Protein AF-A0A2H3BAN4-F1 (afdb_monomer)

Sequence (177 aa):
MLPLLLVWMLVVHFITLSSAQNLMPSSSWKDPNITSSKDERISIASAALEKAVSMLQSNGQFNDSTYETPGRLYAQMAEFDRLTNQTKYKDILKRYFAEAESFHPGHDVSASYGYAAARAYAVYQDPDFLDLAVTSWTSARQYTISKEQTASGTTGVKQFSLSSSCPSQGPGGKNLQ

Radius of gyration: 24.85 Å; Cα contacts (8 Å, |Δi|>4): 142; chains: 1; bounding box: 79×42×51 Å

Foldseek 3Di:
DPPPVVVVVVVVVPPPPPPPPPPPPDPCVVDPPDPDDPVRVLVVLVVVLVVVQVQADQLQHHPPDDLLPSLQSLLSLLVSCVVVVHCVCLVVSVSNVVSSCVVPPPDQLAPSNLNSLVSNCVRPVDVVSVVSNVSNCVVVVLVDQDPVCLVVQHHPPDPDGRDVDDPPPDPPPDDDD

Solvent-accessible surface area (backbone atoms only — not comparable to full-atom values): 10651 Å² total; per-residue (Å²): 136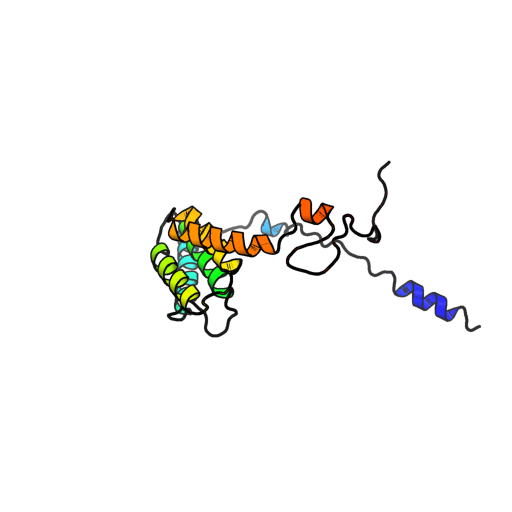,73,73,69,65,61,61,58,64,59,61,68,72,72,70,73,76,80,71,78,76,77,81,69,74,59,77,74,68,77,72,65,87,75,87,70,54,71,67,56,53,50,49,54,52,50,53,52,49,52,53,55,55,72,57,38,45,93,48,40,39,50,91,91,57,63,88,56,54,42,22,53,54,49,26,50,46,29,47,49,22,53,78,68,73,52,68,86,48,52,68,61,48,58,52,31,54,56,29,41,46,69,76,48,71,89,57,71,50,45,71,38,40,14,49,15,20,44,42,34,21,76,60,66,73,4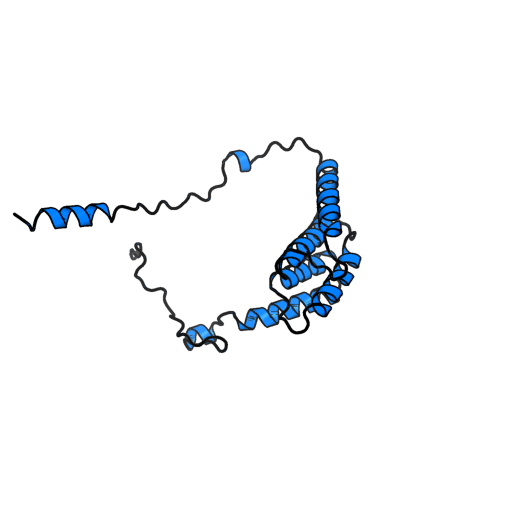2,64,72,29,44,54,46,18,52,50,13,50,57,54,54,50,64,77,52,85,49,74,66,30,50,73,70,23,42,54,96,78,48,99,55,78,48,69,89,57,78,73,80,87,51,100,74,78,72,82,86,125

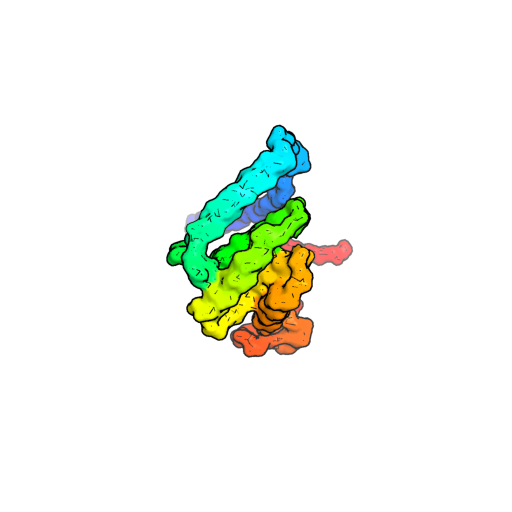Mean predicted aligned error: 12.69 Å

pLDDT: mean 81.18, std 19.06, range [33.59, 98.56]

Organism: NCBI:txid1076256

Nearest PDB structures (foldseek):
  1ks8-assembly1_A  TM=4.685E-01  e=7.008E-01  Nasutitermes takasagoensis
  1wn0-assembly1_A  TM=4.647E-01  e=4.849E+00  Zea mays
  1wn0-assembly4_D  TM=4.506E-01  e=5.383E+00  Zea mays

Secondary structure (DSSP, 8-state):
--SHHHHHHHHHTT---------PPPGGGTS----S-HHHHHHHHHHHHHHHHTTS-TTS--TTS-TTHHHHHHHHHHHHHHHHT--TTHHHHHHHHHHHHHHSTTS---HHHHHHHHHHHHHH--HHHHHHHHHHHHHHHTTSPPHHHHHHT--SS--SPPPSS--S-STT-----

InterPro domains:
  IPR008928 Six-hairpin glycosidase superfamily [SSF48208] (69-138)

Structure (mmCIF, N/CA/C/O backbone):
data_AF-A0A2H3BAN4-F1
#
_entry.id   AF-A0A2H3BAN4-F1
#
loop_
_atom_site.group_PDB
_atom_site.id
_atom_site.type_symbol
_atom_site.label_atom_id
_atom_site.label_alt_id
_atom_site.label_comp_id
_atom_site.label_asym_id
_atom_site.label_entity_id
_atom_site.label_seq_id
_atom_site.pdbx_PDB_ins_code
_atom_site.Cartn_x
_atom_site.Cartn_y
_atom_site.Cartn_z
_atom_site.occupancy
_atom_site.B_iso_or_equiv
_atom_site.auth_seq_id
_atom_site.auth_comp_id
_atom_site.auth_asym_id
_atom_site.auth_atom_id
_atom_site.pdbx_PDB_model_num
ATOM 1 N N . MET A 1 1 ? 67.486 16.994 4.971 1.00 52.41 1 MET A N 1
ATOM 2 C CA . MET A 1 1 ? 66.513 16.950 6.090 1.00 52.41 1 MET A CA 1
ATOM 3 C C . MET A 1 1 ? 65.054 17.172 5.660 1.00 52.41 1 MET A C 1
ATOM 5 O O . MET A 1 1 ? 64.199 17.290 6.521 1.00 52.41 1 MET A O 1
ATOM 9 N N . LEU A 1 2 ? 64.735 17.150 4.357 1.00 45.56 2 LEU A N 1
ATOM 10 C CA . LEU A 1 2 ? 63.362 17.269 3.849 1.00 45.56 2 LEU A CA 1
ATOM 11 C C . LEU A 1 2 ? 62.613 15.940 3.544 1.00 45.56 2 LEU A C 1
ATOM 13 O O . LEU A 1 2 ? 61.406 16.017 3.343 1.00 45.56 2 LEU A O 1
ATOM 17 N N . PRO A 1 3 ? 63.216 14.722 3.534 1.00 46.88 3 PRO A N 1
ATOM 18 C CA . PRO A 1 3 ? 62.451 13.522 3.184 1.00 46.88 3 PRO A CA 1
ATOM 19 C C . PRO A 1 3 ? 61.750 12.866 4.387 1.00 46.88 3 PRO A C 1
ATOM 21 O O . PRO A 1 3 ? 60.835 12.078 4.188 1.00 46.88 3 PRO A O 1
ATOM 24 N N . LEU A 1 4 ? 62.134 13.188 5.633 1.00 45.62 4 LEU A N 1
ATOM 25 C CA . LEU A 1 4 ? 61.561 12.541 6.826 1.00 45.62 4 LEU A CA 1
ATOM 26 C C . LEU A 1 4 ? 60.201 13.114 7.265 1.00 45.62 4 LEU A C 1
ATOM 28 O O . LEU A 1 4 ? 59.429 12.399 7.895 1.00 45.62 4 LEU A O 1
ATOM 32 N N . LEU A 1 5 ? 59.880 14.368 6.920 1.00 49.03 5 LEU A N 1
ATOM 33 C CA . LEU A 1 5 ? 58.613 15.008 7.316 1.00 49.03 5 LEU A CA 1
ATOM 34 C C . LEU A 1 5 ? 57.416 14.556 6.458 1.00 49.03 5 LEU A C 1
ATOM 36 O O . LEU A 1 5 ? 56.293 14.508 6.953 1.00 49.03 5 LEU A O 1
ATOM 40 N N . LEU A 1 6 ? 57.643 14.160 5.200 1.00 44.84 6 LEU A N 1
ATOM 41 C CA . LEU A 1 6 ? 56.575 13.703 4.296 1.00 44.84 6 LEU A CA 1
ATOM 42 C C . LEU A 1 6 ? 56.102 12.272 4.594 1.00 44.84 6 LEU A C 1
ATOM 44 O O . LEU A 1 6 ? 54.936 11.952 4.370 1.00 44.84 6 LEU A O 1
ATOM 48 N N . VAL A 1 7 ? 56.970 11.429 5.161 1.00 46.81 7 VAL A N 1
ATOM 49 C CA . VAL A 1 7 ? 56.627 10.044 5.531 1.00 46.81 7 VAL A CA 1
ATOM 50 C C . VAL A 1 7 ? 55.659 10.005 6.721 1.00 46.81 7 VAL A C 1
ATOM 52 O O . VAL A 1 7 ? 54.801 9.131 6.785 1.00 46.81 7 VAL A O 1
ATOM 55 N N . TRP A 1 8 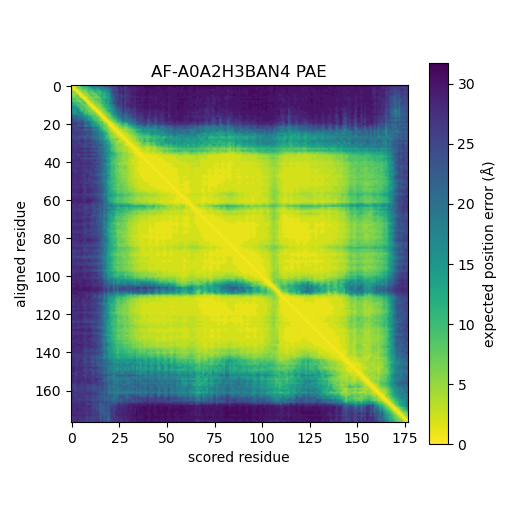? 55.717 10.992 7.620 1.00 40.59 8 TRP A N 1
ATOM 56 C CA . TRP A 1 8 ? 54.840 11.046 8.796 1.00 40.59 8 TRP A CA 1
ATOM 57 C C . TRP A 1 8 ? 53.420 11.559 8.502 1.00 40.59 8 TRP A C 1
ATOM 59 O O . TRP A 1 8 ? 52.483 11.145 9.178 1.00 40.59 8 TRP A O 1
ATOM 69 N N . MET A 1 9 ? 53.217 12.379 7.465 1.00 41.91 9 MET A N 1
ATOM 70 C CA . MET A 1 9 ? 51.876 12.880 7.102 1.00 41.91 9 MET A CA 1
ATOM 71 C C . MET A 1 9 ? 51.023 11.841 6.354 1.00 41.91 9 MET A C 1
ATOM 73 O O . MET A 1 9 ? 49.794 11.909 6.396 1.00 41.91 9 MET A O 1
ATOM 77 N N . LEU A 1 10 ? 51.655 10.849 5.716 1.00 42.03 10 LEU A N 1
ATOM 78 C CA . LEU A 1 10 ? 50.959 9.753 5.035 1.00 42.03 10 LEU A CA 1
ATOM 79 C C . LEU A 1 10 ? 50.466 8.669 6.000 1.00 42.03 10 LEU A C 1
ATOM 81 O O . LEU A 1 10 ? 49.435 8.065 5.736 1.00 42.03 10 LEU A O 1
ATOM 85 N N . VAL A 1 11 ? 51.126 8.454 7.141 1.00 45.38 11 VAL A N 1
ATOM 86 C CA . VAL A 1 11 ? 50.718 7.409 8.101 1.00 45.38 11 VAL A CA 1
ATOM 87 C C . VAL A 1 11 ? 49.451 7.798 8.878 1.00 45.38 11 VAL A C 1
ATOM 89 O O . VAL A 1 11 ? 48.657 6.931 9.234 1.00 45.38 11 VAL A O 1
ATOM 92 N N . VAL A 1 12 ? 49.192 9.094 9.080 1.00 43.75 12 VAL A N 1
ATOM 93 C CA . VAL A 1 12 ? 48.035 9.559 9.870 1.00 43.75 12 VAL A CA 1
ATOM 94 C C . VAL A 1 12 ? 46.713 9.515 9.081 1.00 43.75 12 VAL A C 1
ATOM 96 O O . VAL A 1 12 ? 45.650 9.411 9.685 1.00 43.75 12 VAL A O 1
ATOM 99 N N . HIS A 1 13 ? 46.741 9.498 7.742 1.00 41.16 13 HIS A N 1
ATOM 100 C CA . HIS A 1 13 ? 45.518 9.414 6.923 1.00 41.16 13 HIS A CA 1
ATOM 101 C C . HIS A 1 13 ? 44.956 7.990 6.751 1.00 41.16 13 HIS A C 1
ATOM 103 O O . HIS A 1 13 ? 43.833 7.839 6.273 1.00 41.16 13 HIS A O 1
ATOM 109 N N . PHE A 1 14 ? 45.687 6.945 7.158 1.00 45.44 14 PHE A N 1
ATOM 110 C CA . PHE A 1 14 ? 45.273 5.547 6.949 1.00 45.44 14 PHE A CA 1
ATOM 111 C C . PHE A 1 14 ? 44.626 4.868 8.160 1.00 45.44 14 PHE A C 1
ATOM 113 O O . PHE A 1 14 ? 44.351 3.672 8.110 1.00 45.44 14 PHE A O 1
ATOM 120 N N . ILE A 1 15 ? 44.317 5.606 9.229 1.00 48.91 15 ILE A N 1
ATOM 121 C CA . ILE A 1 15 ? 43.621 5.045 10.395 1.00 48.91 15 ILE A CA 1
ATOM 122 C C . ILE A 1 15 ? 42.240 5.688 10.546 1.00 48.91 15 ILE A C 1
ATOM 124 O O . ILE A 1 15 ? 41.876 6.207 11.596 1.00 48.91 15 ILE A O 1
ATOM 128 N N . THR A 1 16 ? 41.430 5.641 9.489 1.00 51.50 16 THR A N 1
ATOM 129 C CA . THR A 1 16 ? 39.979 5.623 9.691 1.00 51.50 16 THR A CA 1
ATOM 130 C C . THR A 1 16 ? 39.590 4.165 9.897 1.00 51.50 16 THR A C 1
ATOM 132 O O . THR A 1 16 ? 39.413 3.394 8.955 1.00 51.50 16 THR A O 1
ATOM 135 N N . LEU A 1 17 ? 39.537 3.746 11.165 1.00 49.66 17 LEU A N 1
ATOM 136 C CA . LEU A 1 17 ? 38.930 2.472 11.525 1.00 49.66 17 LEU A CA 1
ATOM 137 C C . LEU A 1 17 ? 37.497 2.484 10.990 1.00 49.66 17 LEU A C 1
ATOM 139 O O . LEU A 1 17 ? 36.651 3.247 11.455 1.00 49.66 17 LEU A O 1
ATOM 143 N N . SER A 1 18 ? 37.237 1.646 9.992 1.00 52.66 18 SER A N 1
ATOM 144 C CA . SER A 1 18 ? 35.880 1.314 9.584 1.00 52.66 18 SER A CA 1
ATOM 145 C C . SER A 1 18 ? 35.259 0.510 10.719 1.00 52.66 18 SER A C 1
ATOM 147 O O . SER A 1 18 ? 35.377 -0.712 10.773 1.00 52.66 18 SER A O 1
ATOM 149 N N . SER A 1 19 ? 34.650 1.200 11.678 1.00 53.84 19 SER A N 1
ATOM 150 C CA . SER A 1 19 ? 33.789 0.560 12.660 1.00 53.84 19 SER A CA 1
ATOM 151 C C . SER A 1 19 ? 32.623 -0.054 11.896 1.00 53.84 19 SER A C 1
ATOM 153 O O . SER A 1 19 ? 31.786 0.670 11.354 1.00 53.84 19 SER A O 1
ATOM 155 N N . ALA A 1 20 ? 32.554 -1.383 11.836 1.00 55.72 20 ALA A N 1
ATOM 156 C CA . ALA A 1 20 ? 31.301 -2.046 11.518 1.00 55.72 20 ALA A CA 1
ATOM 157 C C . ALA A 1 20 ? 30.280 -1.554 12.552 1.00 55.72 20 ALA A C 1
ATOM 159 O O . ALA A 1 20 ? 30.439 -1.806 13.748 1.00 55.72 20 ALA A O 1
ATOM 160 N N . GLN A 1 21 ? 29.287 -0.773 12.119 1.00 58.00 21 GLN A N 1
ATOM 161 C CA . GLN A 1 21 ? 28.221 -0.364 13.021 1.00 58.00 21 GLN A CA 1
ATOM 162 C C . GLN A 1 21 ? 27.520 -1.635 13.474 1.00 58.00 21 GLN A C 1
ATOM 164 O O . GLN A 1 21 ? 27.035 -2.421 12.659 1.00 58.00 21 GLN A O 1
ATOM 169 N N . ASN A 1 22 ? 27.519 -1.861 14.782 1.00 65.69 22 ASN A N 1
ATOM 170 C CA . ASN A 1 22 ? 26.744 -2.933 15.356 1.00 65.69 22 ASN A CA 1
ATOM 171 C C . ASN A 1 22 ? 25.262 -2.604 15.125 1.00 65.69 22 ASN A C 1
ATOM 173 O O . ASN A 1 22 ? 24.707 -1.746 15.804 1.00 65.69 22 ASN A O 1
ATOM 177 N N . LEU A 1 23 ? 24.640 -3.265 14.146 1.00 70.62 23 LEU A N 1
ATOM 178 C CA . LEU A 1 23 ? 23.208 -3.143 13.856 1.00 70.62 23 LEU A CA 1
ATOM 179 C C . LEU A 1 23 ? 22.346 -3.931 14.851 1.00 70.62 23 LEU A C 1
ATOM 181 O O . LEU A 1 23 ? 21.146 -4.088 14.626 1.00 70.62 23 LEU A O 1
ATOM 185 N N . MET A 1 24 ? 22.926 -4.460 15.935 1.00 75.00 24 MET A N 1
ATOM 186 C CA . MET A 1 24 ? 22.120 -5.047 16.993 1.00 75.00 24 MET A CA 1
ATOM 187 C C . MET A 1 24 ? 21.198 -3.970 17.567 1.00 75.00 24 MET A C 1
ATOM 189 O O . MET A 1 24 ? 21.684 -2.939 18.042 1.00 75.00 24 MET A O 1
ATOM 193 N N . PRO A 1 25 ? 19.874 -4.202 17.550 1.00 72.69 25 PRO A N 1
ATOM 194 C CA . PRO A 1 25 ? 18.939 -3.312 18.209 1.00 72.69 25 PRO A CA 1
ATOM 195 C C . PRO A 1 25 ? 19.367 -3.124 19.662 1.00 72.69 25 PRO A C 1
ATOM 197 O O . PRO A 1 25 ? 19.805 -4.083 20.311 1.00 72.69 25 PRO A O 1
ATOM 200 N N . SER A 1 26 ? 19.223 -1.899 20.173 1.00 79.38 26 SER A N 1
ATOM 201 C CA . SER A 1 26 ? 19.409 -1.630 21.600 1.00 79.38 26 SER A CA 1
ATOM 202 C C . SER A 1 26 ? 18.625 -2.656 22.422 1.00 79.38 26 SER A C 1
ATOM 204 O O . SER A 1 26 ? 17.512 -3.036 22.053 1.00 79.38 26 SER A O 1
ATOM 206 N N . SER A 1 27 ? 19.180 -3.102 23.550 1.00 80.19 27 SER A N 1
ATOM 207 C CA . SER A 1 27 ? 18.498 -4.049 24.442 1.00 80.19 27 SER A CA 1
ATOM 208 C C . SER A 1 27 ? 17.119 -3.544 24.877 1.00 80.19 27 SER A C 1
ATOM 210 O O . SER A 1 27 ? 16.206 -4.348 25.031 1.00 80.19 27 SER A O 1
ATOM 212 N N . SER A 1 28 ? 16.933 -2.222 24.962 1.00 79.69 28 SER A N 1
ATOM 213 C CA . SER A 1 28 ? 15.641 -1.585 25.246 1.00 79.69 28 SER A CA 1
ATOM 214 C C . SER A 1 28 ? 14.554 -1.816 24.186 1.00 79.69 28 SER A C 1
ATOM 216 O O . SER A 1 28 ? 13.384 -1.587 24.471 1.00 79.69 28 SER A O 1
ATOM 218 N N . TRP A 1 29 ? 14.909 -2.267 22.979 1.00 78.31 29 TRP A N 1
ATOM 219 C CA . TRP A 1 29 ? 13.962 -2.578 21.900 1.00 78.31 29 TRP A CA 1
ATOM 220 C C . TRP A 1 29 ? 13.540 -4.047 21.869 1.00 78.31 29 TRP A C 1
ATOM 222 O O . TRP A 1 29 ? 12.577 -4.372 21.180 1.00 78.31 29 TRP A O 1
ATOM 232 N N . LYS A 1 30 ? 14.257 -4.941 22.564 1.00 80.50 30 LYS A N 1
ATOM 233 C CA . LYS A 1 30 ? 13.953 -6.379 22.531 1.00 80.50 30 LYS A CA 1
ATOM 234 C C . LYS A 1 30 ? 12.650 -6.701 23.259 1.00 80.50 30 LYS A C 1
ATOM 236 O O . LYS A 1 30 ? 11.858 -7.464 22.724 1.00 80.50 30 LYS A O 1
ATOM 241 N N . ASP A 1 31 ? 12.420 -6.048 24.400 1.00 79.19 31 ASP A N 1
ATOM 242 C CA . ASP A 1 31 ? 11.247 -6.254 25.255 1.00 79.19 31 ASP A CA 1
ATOM 243 C C . ASP A 1 31 ? 10.655 -4.904 25.705 1.00 79.19 31 ASP A C 1
ATOM 245 O O . ASP A 1 31 ? 10.844 -4.477 26.849 1.00 79.19 31 ASP A O 1
ATOM 249 N N . PRO A 1 32 ? 9.978 -4.165 24.808 1.00 82.31 32 PRO A N 1
ATOM 250 C CA . PRO A 1 32 ? 9.382 -2.888 25.170 1.00 82.31 32 PRO A CA 1
ATOM 251 C C . PRO A 1 32 ? 8.219 -3.095 26.149 1.00 82.31 32 PRO A C 1
ATOM 253 O O . PRO A 1 32 ? 7.321 -3.904 25.912 1.00 82.31 32 PRO A O 1
ATOM 256 N N . ASN A 1 33 ? 8.187 -2.309 27.228 1.00 87.75 33 ASN A N 1
ATOM 257 C CA . ASN A 1 33 ? 7.024 -2.249 28.111 1.00 87.75 33 ASN A CA 1
ATOM 258 C C . ASN A 1 33 ? 5.913 -1.422 27.445 1.00 87.75 33 ASN A C 1
ATOM 260 O O . ASN A 1 33 ? 5.931 -0.191 27.500 1.00 87.75 33 ASN A O 1
ATOM 264 N N . ILE A 1 34 ? 4.967 -2.089 26.780 1.00 87.19 34 ILE A N 1
ATOM 265 C CA . ILE A 1 34 ? 3.835 -1.426 26.126 1.00 87.19 34 ILE A CA 1
ATOM 266 C C . ILE A 1 34 ? 2.671 -1.330 27.110 1.00 87.19 34 ILE A C 1
ATOM 268 O O . ILE A 1 34 ? 1.991 -2.316 27.379 1.00 87.19 34 ILE A O 1
ATOM 272 N N . THR A 1 35 ? 2.437 -0.127 27.626 1.00 93.56 35 THR A N 1
ATOM 273 C CA . THR A 1 35 ? 1.371 0.151 28.600 1.00 93.56 35 THR A CA 1
ATOM 274 C C . THR A 1 35 ? 0.012 0.428 27.958 1.00 93.56 35 THR A C 1
ATOM 276 O O . THR A 1 35 ? -1.007 0.326 28.637 1.00 93.56 35 THR A O 1
ATOM 279 N N . SER A 1 36 ? -0.023 0.766 26.665 1.00 93.75 36 SER A N 1
ATOM 280 C CA . SER A 1 36 ? -1.260 1.041 25.932 1.00 93.75 36 SER A CA 1
ATOM 281 C C . SER A 1 36 ? -1.976 -0.235 25.501 1.00 93.75 36 SER A C 1
ATOM 283 O O . SER A 1 36 ? -1.365 -1.244 25.127 1.00 93.75 36 SER A O 1
ATOM 285 N N . SER A 1 37 ? -3.307 -0.185 25.517 1.00 96.38 37 SER A N 1
ATOM 286 C CA . SER A 1 37 ? -4.123 -1.323 25.090 1.00 96.38 37 SER A CA 1
ATOM 287 C C . SER A 1 37 ? -4.023 -1.555 23.573 1.00 96.38 37 SER A C 1
ATOM 289 O O . SER A 1 37 ? -3.548 -0.716 22.802 1.00 96.38 37 SER A O 1
ATOM 291 N N . LYS A 1 38 ? -4.457 -2.730 23.098 1.00 94.81 38 LYS A N 1
ATOM 292 C CA . LYS A 1 38 ? -4.548 -2.992 21.651 1.00 94.81 38 LYS A CA 1
ATOM 293 C C . LYS A 1 38 ? -5.513 -2.013 20.973 1.00 94.81 38 LYS A C 1
ATOM 295 O O . LYS A 1 38 ? -5.146 -1.438 19.953 1.00 94.81 38 LYS A O 1
ATOM 300 N N . ASP A 1 39 ? -6.682 -1.793 21.562 1.00 97.00 39 ASP A N 1
ATOM 301 C CA . ASP A 1 39 ? -7.727 -0.944 20.982 1.00 97.00 39 ASP A CA 1
ATOM 302 C C . ASP A 1 39 ? -7.308 0.526 20.942 1.00 97.00 39 ASP A C 1
ATOM 304 O O . ASP A 1 39 ? -7.520 1.207 19.941 1.00 97.00 39 ASP A O 1
ATOM 308 N N . GLU A 1 40 ? -6.614 0.997 21.978 1.00 97.75 40 GLU A N 1
ATOM 309 C CA . GLU A 1 40 ? -6.029 2.338 22.000 1.00 97.75 40 GLU A CA 1
ATOM 310 C C . GLU A 1 40 ? -5.009 2.525 20.868 1.00 97.75 40 GLU A C 1
ATOM 312 O O . GLU A 1 40 ? -5.068 3.509 20.133 1.00 97.75 40 GLU A O 1
ATOM 317 N N . ARG A 1 41 ? -4.114 1.551 20.655 1.00 96.62 41 ARG A N 1
ATOM 318 C CA . ARG A 1 41 ? -3.136 1.603 19.554 1.00 96.62 41 ARG A CA 1
ATOM 319 C C . ARG A 1 41 ? -3.802 1.572 18.179 1.00 96.62 41 ARG A C 1
ATOM 321 O O . ARG A 1 41 ? -3.366 2.296 17.287 1.00 96.62 41 ARG A O 1
ATOM 328 N N . ILE A 1 42 ? -4.850 0.765 18.009 1.00 97.81 42 ILE A N 1
ATOM 329 C CA . ILE A 1 42 ? -5.646 0.722 16.773 1.00 97.81 42 ILE A CA 1
ATOM 330 C C . ILE A 1 42 ? -6.318 2.075 16.529 1.00 97.81 42 ILE A C 1
ATOM 332 O O . ILE A 1 42 ? -6.257 2.585 15.412 1.00 97.81 42 ILE A O 1
ATOM 336 N N . SER A 1 43 ? -6.900 2.678 17.566 1.00 97.94 43 SER A N 1
ATOM 337 C CA . SER A 1 43 ? -7.543 3.992 17.492 1.00 97.94 43 SER A CA 1
ATOM 338 C C . SER A 1 43 ? -6.556 5.086 17.072 1.00 97.94 43 SER A C 1
ATOM 340 O O . SER A 1 43 ? -6.805 5.806 16.104 1.00 97.94 43 SER A O 1
ATOM 342 N N . ILE A 1 44 ? -5.383 5.147 17.714 1.00 98.00 44 ILE A N 1
ATOM 343 C CA . ILE A 1 44 ? -4.320 6.107 17.374 1.00 98.00 44 ILE A CA 1
ATOM 344 C C . ILE A 1 44 ? -3.856 5.919 15.923 1.00 98.00 44 ILE A C 1
ATOM 346 O O . ILE A 1 44 ? -3.745 6.894 15.177 1.00 98.00 44 ILE A O 1
ATOM 350 N N . ALA A 1 45 ? -3.607 4.676 15.501 1.00 97.94 45 ALA A N 1
ATOM 351 C CA . ALA A 1 45 ? -3.166 4.382 14.141 1.00 97.94 45 ALA A CA 1
ATOM 352 C C . ALA A 1 45 ? -4.241 4.720 13.092 1.00 97.94 45 ALA A C 1
ATOM 354 O O . ALA A 1 45 ? -3.917 5.332 12.075 1.00 97.94 45 ALA A O 1
ATOM 355 N N . SER A 1 46 ? -5.514 4.404 13.357 1.00 98.00 46 SER A N 1
ATOM 356 C CA . SER A 1 46 ? -6.634 4.786 12.487 1.00 98.00 46 SER A CA 1
ATOM 357 C C . SER A 1 46 ? -6.723 6.302 12.334 1.00 98.00 46 SER A C 1
ATOM 359 O O . SER A 1 46 ? -6.818 6.797 11.215 1.00 98.00 46 SER A O 1
ATOM 361 N N . ALA A 1 47 ? -6.649 7.046 13.442 1.00 98.50 47 ALA A N 1
ATOM 362 C CA . ALA A 1 47 ? -6.726 8.504 13.427 1.00 98.50 47 ALA A CA 1
ATOM 363 C 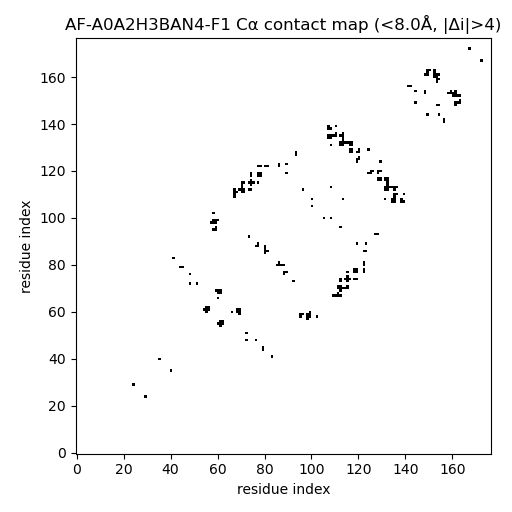C . ALA A 1 47 ? -5.552 9.136 12.658 1.00 98.50 47 ALA A C 1
ATOM 365 O O . ALA A 1 47 ? -5.741 10.086 11.897 1.00 98.50 47 ALA A O 1
ATOM 366 N N . ALA A 1 48 ? -4.341 8.591 12.806 1.00 98.50 48 ALA A N 1
ATOM 367 C CA . ALA A 1 48 ? -3.173 9.046 12.055 1.00 98.50 48 ALA A CA 1
ATOM 368 C C . ALA A 1 48 ? -3.320 8.792 10.544 1.00 98.50 48 ALA A C 1
ATOM 370 O O . ALA A 1 48 ? -3.014 9.675 9.741 1.00 98.50 48 ALA A O 1
ATOM 371 N N . LEU A 1 49 ? -3.827 7.617 10.153 1.00 98.31 49 LEU A N 1
ATOM 372 C CA . LEU A 1 49 ? -4.088 7.290 8.749 1.00 98.31 49 LEU A CA 1
ATOM 373 C C . LEU A 1 49 ? -5.182 8.174 8.157 1.00 98.31 49 LEU A C 1
ATOM 375 O O . LEU A 1 49 ? -5.005 8.705 7.067 1.00 98.31 49 LEU A O 1
ATOM 379 N N . GLU A 1 50 ? -6.282 8.392 8.874 1.00 98.00 50 GLU A N 1
ATOM 380 C CA . GLU A 1 50 ? -7.340 9.315 8.451 1.00 98.00 50 GLU A CA 1
ATOM 381 C C . GLU A 1 50 ? -6.810 10.737 8.269 1.00 98.00 50 GLU A C 1
ATOM 383 O O . GLU A 1 50 ? -7.115 11.391 7.267 1.00 98.00 50 GLU A O 1
ATOM 388 N N . LYS A 1 51 ? -5.955 11.202 9.189 1.00 98.31 51 LYS A N 1
ATOM 389 C CA . LYS A 1 51 ? -5.299 12.502 9.053 1.00 98.31 51 LYS A CA 1
ATOM 390 C C . LYS A 1 51 ? -4.428 12.559 7.799 1.00 98.31 51 LYS A C 1
ATOM 392 O O . LYS A 1 51 ? -4.552 13.520 7.043 1.00 98.31 51 LYS A O 1
ATOM 397 N N . ALA A 1 52 ? -3.599 11.548 7.550 1.00 96.81 52 ALA A N 1
ATOM 398 C CA . ALA A 1 52 ? -2.771 11.486 6.348 1.00 96.81 52 ALA A CA 1
ATOM 399 C C . ALA A 1 52 ? -3.618 11.441 5.062 1.00 96.81 52 ALA A C 1
ATOM 401 O O . ALA A 1 52 ? -3.339 12.175 4.119 1.00 96.81 52 ALA A O 1
ATOM 402 N N . VAL A 1 53 ? -4.701 10.659 5.045 1.00 96.62 53 VAL A N 1
ATOM 403 C CA . VAL A 1 53 ? -5.648 10.585 3.921 1.00 96.62 53 VAL A CA 1
ATOM 404 C C . VAL A 1 53 ? -6.298 11.942 3.651 1.00 96.62 53 VAL A C 1
ATOM 406 O O . VAL A 1 53 ? -6.390 12.345 2.498 1.00 96.62 53 VAL A O 1
ATOM 409 N N . SER A 1 54 ? -6.685 12.692 4.689 1.00 96.62 54 SER A N 1
ATOM 410 C CA . SER A 1 54 ? -7.253 14.041 4.520 1.00 96.62 54 SER A CA 1
ATOM 411 C C . SER A 1 54 ? -6.290 15.070 3.916 1.00 96.62 54 SER A C 1
ATOM 413 O O . SER A 1 54 ? -6.723 16.148 3.520 1.00 96.62 54 SER A O 1
ATOM 415 N N . MET A 1 55 ? -4.992 14.761 3.864 1.00 96.25 55 MET A N 1
ATOM 416 C CA . MET A 1 55 ? -3.980 15.608 3.230 1.00 96.25 55 MET A CA 1
ATOM 417 C C . MET A 1 55 ? -3.770 15.261 1.750 1.00 96.25 55 MET A C 1
ATOM 419 O O . MET A 1 55 ? -3.048 15.982 1.060 1.00 96.25 55 MET A O 1
ATOM 423 N N . LEU A 1 56 ? -4.377 14.174 1.262 1.00 95.19 56 LEU A N 1
ATOM 424 C CA . LEU A 1 56 ? -4.379 13.839 -0.155 1.00 95.19 56 LEU A CA 1
ATOM 425 C C . LEU A 1 56 ? -5.344 14.753 -0.911 1.00 95.19 56 LEU A C 1
ATOM 427 O O . LEU A 1 56 ? -6.461 15.033 -0.474 1.00 95.19 56 LEU A O 1
ATOM 431 N N . GLN A 1 57 ? -4.915 15.171 -2.089 1.00 93.56 57 GLN A N 1
ATOM 432 C CA . GLN A 1 57 ? -5.743 15.830 -3.082 1.00 93.56 57 GLN A CA 1
ATOM 433 C C . GLN A 1 57 ? -6.736 14.837 -3.708 1.00 93.56 57 GLN A C 1
ATOM 435 O O . GLN A 1 57 ? -6.680 13.622 -3.492 1.00 93.56 57 GLN A O 1
ATOM 440 N N . SER A 1 58 ? -7.663 15.353 -4.519 1.00 91.62 58 SER A N 1
ATOM 441 C CA . SER A 1 58 ? -8.653 14.525 -5.218 1.00 91.62 58 SER A CA 1
ATOM 442 C C . SER A 1 58 ? -8.012 13.484 -6.139 1.00 91.62 58 SER A C 1
ATOM 444 O O . SER A 1 58 ? -8.531 12.377 -6.225 1.00 91.62 58 SER A O 1
ATOM 446 N N . ASN A 1 59 ? -6.858 13.810 -6.731 1.00 90.38 59 ASN A N 1
ATOM 447 C CA . ASN A 1 59 ? -6.054 12.925 -7.581 1.00 90.38 59 ASN A CA 1
ATOM 448 C C . ASN A 1 59 ? -5.256 11.851 -6.794 1.00 90.38 59 ASN A C 1
ATOM 450 O O . ASN A 1 59 ? -4.405 11.165 -7.355 1.00 90.38 59 ASN A O 1
ATOM 454 N N . GLY A 1 60 ? -5.451 11.751 -5.473 1.00 92.25 60 GLY A N 1
ATOM 455 C CA . GLY A 1 60 ? -4.738 10.800 -4.620 1.00 92.25 60 GLY A CA 1
ATOM 456 C C . GLY A 1 60 ? -3.282 11.165 -4.313 1.00 92.25 60 GLY A C 1
ATOM 457 O O . GLY A 1 60 ? -2.585 10.351 -3.710 1.00 92.25 60 GLY A O 1
ATOM 458 N N . GLN A 1 61 ? -2.810 12.361 -4.677 1.00 92.75 61 GLN A N 1
ATOM 459 C CA . GLN A 1 61 ? -1.441 12.823 -4.418 1.00 92.75 61 GLN A CA 1
ATOM 460 C C . GLN A 1 61 ? -1.362 13.796 -3.237 1.00 92.75 61 GLN A C 1
ATOM 462 O O . GLN A 1 61 ? -2.346 14.442 -2.885 1.00 92.75 61 GLN A O 1
ATOM 467 N N . PHE A 1 62 ? -0.182 13.949 -2.629 1.00 93.56 62 PHE A N 1
ATOM 468 C CA . PHE A 1 62 ? 0.076 15.106 -1.761 1.00 93.56 62 PHE A CA 1
ATOM 469 C C . PHE A 1 62 ? 0.568 16.289 -2.599 1.00 93.56 62 PHE A C 1
ATOM 471 O O . PHE A 1 62 ? 1.303 16.091 -3.564 1.00 93.56 62 PHE A O 1
ATOM 478 N N . ASN A 1 63 ? 0.232 17.513 -2.182 1.00 91.19 63 ASN A N 1
ATOM 479 C CA . ASN A 1 63 ? 0.608 18.739 -2.897 1.00 91.19 63 ASN A CA 1
ATOM 480 C C . ASN A 1 63 ? 2.131 18.952 -2.995 1.00 91.19 63 ASN A C 1
ATOM 482 O O . ASN A 1 63 ? 2.625 19.397 -4.025 1.00 91.19 63 ASN A O 1
ATOM 486 N N . ASP A 1 64 ? 2.867 18.598 -1.936 1.00 87.62 64 ASP A N 1
ATOM 487 C CA . ASP A 1 64 ? 4.279 18.969 -1.766 1.00 87.62 64 ASP A CA 1
ATOM 488 C C . ASP A 1 64 ? 5.194 17.733 -1.669 1.00 87.62 64 ASP A C 1
ATOM 490 O O . ASP A 1 64 ? 6.136 17.691 -0.875 1.00 87.62 64 ASP A O 1
ATOM 494 N N . SER A 1 65 ? 4.897 16.675 -2.430 1.00 88.31 65 SER A N 1
ATOM 495 C CA . SER A 1 65 ? 5.649 15.414 -2.364 1.00 88.31 65 SER A CA 1
ATOM 496 C C . SER A 1 65 ? 6.007 14.857 -3.735 1.00 88.31 65 SER A C 1
ATOM 498 O O . SER A 1 65 ? 5.424 15.231 -4.750 1.00 88.31 65 SER A O 1
ATOM 500 N N . THR A 1 66 ? 6.950 13.915 -3.766 1.00 89.31 66 THR A N 1
ATOM 501 C CA . THR A 1 66 ? 7.201 13.132 -4.978 1.00 89.31 66 THR A CA 1
ATOM 502 C C . THR A 1 66 ? 6.018 12.211 -5.268 1.00 89.31 66 THR A C 1
ATOM 504 O O . THR A 1 66 ? 5.393 11.695 -4.340 1.00 89.31 66 THR A O 1
ATOM 507 N N . TYR A 1 67 ? 5.776 11.929 -6.550 1.00 87.88 67 TYR A N 1
ATOM 508 C CA . TYR A 1 67 ? 4.700 11.046 -7.017 1.00 87.88 67 TYR A CA 1
ATOM 509 C C . TYR A 1 67 ? 4.659 9.679 -6.308 1.00 87.88 67 TYR A C 1
ATOM 511 O O . TYR A 1 67 ? 3.597 9.102 -6.125 1.00 87.88 67 TYR A O 1
ATOM 519 N N . GLU A 1 68 ? 5.801 9.155 -5.858 1.00 88.25 68 GLU A N 1
ATOM 520 C CA . GLU A 1 68 ? 5.888 7.864 -5.157 1.00 88.25 68 GLU A CA 1
ATOM 521 C C . GLU A 1 68 ? 5.458 7.907 -3.680 1.00 88.25 68 GLU A C 1
ATOM 523 O O . GLU A 1 68 ? 5.274 6.874 -3.034 1.00 88.25 68 GLU A O 1
ATOM 528 N N . THR A 1 69 ? 5.343 9.097 -3.094 1.00 92.56 69 THR A N 1
ATOM 529 C CA . THR A 1 69 ? 5.090 9.242 -1.656 1.00 92.56 69 THR A CA 1
ATOM 530 C C . THR A 1 69 ? 3.726 8.672 -1.237 1.00 92.56 69 THR A C 1
ATOM 532 O O . THR A 1 69 ? 3.696 7.907 -0.266 1.00 92.56 69 THR A O 1
ATOM 535 N N . PRO A 1 70 ? 2.611 8.938 -1.949 1.00 94.50 70 PRO A N 1
ATOM 536 C CA . PRO A 1 70 ? 1.304 8.371 -1.608 1.00 94.50 70 PRO A CA 1
ATOM 537 C C . PRO A 1 70 ? 1.265 6.843 -1.654 1.00 94.50 70 PRO A C 1
ATOM 539 O O . PRO A 1 70 ? 0.613 6.243 -0.804 1.00 94.50 70 PRO A O 1
ATOM 542 N N . GLY A 1 71 ? 2.033 6.196 -2.540 1.00 94.81 71 GLY A N 1
ATOM 543 C CA . GLY A 1 71 ? 2.136 4.734 -2.576 1.00 94.81 71 GLY A CA 1
ATOM 544 C C . GLY A 1 71 ? 2.533 4.136 -1.218 1.00 94.81 71 GLY A C 1
ATOM 545 O O . GLY A 1 71 ? 2.004 3.111 -0.795 1.00 94.81 71 GLY A O 1
ATOM 546 N N . ARG A 1 72 ? 3.383 4.822 -0.443 1.00 95.56 72 ARG A N 1
ATOM 547 C CA . ARG A 1 72 ? 3.750 4.378 0.916 1.00 95.56 72 ARG A CA 1
ATOM 548 C C . ARG A 1 72 ? 2.570 4.443 1.883 1.00 95.56 72 ARG A C 1
ATOM 550 O O . ARG A 1 72 ? 2.366 3.498 2.643 1.00 95.56 72 ARG A O 1
ATOM 557 N N . LEU A 1 73 ? 1.785 5.521 1.831 1.00 97.44 73 LEU A N 1
ATOM 558 C CA . LEU A 1 73 ? 0.560 5.649 2.623 1.00 97.44 73 LEU A CA 1
ATOM 559 C C . LEU A 1 73 ? -0.447 4.557 2.233 1.00 97.44 73 LEU A C 1
ATOM 561 O O . LEU A 1 73 ? -1.028 3.922 3.109 1.00 97.44 73 LEU A O 1
ATOM 565 N N . TYR A 1 74 ? -0.601 4.277 0.938 1.00 97.81 74 TYR A N 1
ATOM 566 C CA . TYR A 1 74 ? -1.546 3.270 0.452 1.00 97.81 74 TYR A CA 1
ATOM 567 C C . TYR A 1 74 ? -1.199 1.876 0.986 1.00 97.81 74 TYR A C 1
ATOM 569 O O . TYR A 1 74 ? -2.074 1.145 1.452 1.00 97.81 74 TYR A O 1
ATOM 577 N N . ALA A 1 75 ? 0.093 1.531 1.006 1.00 98.06 75 ALA A N 1
ATOM 578 C CA . ALA A 1 75 ? 0.563 0.288 1.609 1.00 98.06 75 ALA A CA 1
ATOM 579 C C . ALA A 1 75 ? 0.251 0.220 3.114 1.00 98.06 75 ALA A C 1
ATOM 581 O O . ALA A 1 75 ? -0.142 -0.834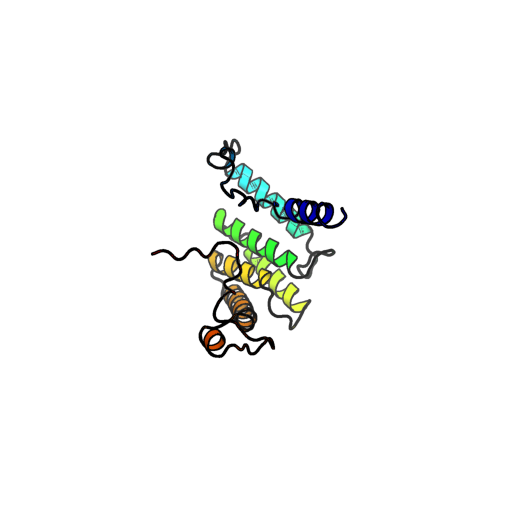 3.612 1.00 98.06 75 ALA A O 1
ATOM 582 N N . GLN A 1 76 ? 0.399 1.332 3.843 1.00 98.25 76 GLN A N 1
ATOM 583 C CA . GLN A 1 76 ? 0.067 1.395 5.270 1.00 98.25 76 GLN A CA 1
ATOM 584 C C . GLN A 1 76 ? -1.434 1.238 5.530 1.00 98.25 76 GLN A C 1
ATOM 586 O O . GLN A 1 76 ? -1.806 0.570 6.490 1.00 98.25 76 GLN A O 1
ATOM 591 N N . MET A 1 77 ? -2.290 1.798 4.672 1.00 98.56 77 MET A N 1
ATOM 592 C CA . MET A 1 77 ? -3.745 1.632 4.752 1.00 98.56 77 MET A CA 1
ATOM 593 C C . MET A 1 77 ? -4.147 0.160 4.586 1.00 98.56 77 MET A C 1
ATOM 595 O O . MET A 1 77 ? -4.880 -0.372 5.418 1.00 98.56 77 MET A O 1
ATOM 599 N N . ALA A 1 78 ? -3.600 -0.524 3.575 1.00 98.56 78 ALA A N 1
ATOM 600 C CA . ALA A 1 78 ? -3.823 -1.957 3.386 1.00 98.56 78 ALA A CA 1
ATOM 601 C C . ALA A 1 78 ? -3.293 -2.782 4.573 1.00 98.56 78 ALA A C 1
ATOM 603 O O . ALA A 1 78 ? -3.975 -3.670 5.079 1.00 98.56 78 ALA A O 1
ATOM 604 N N . GLU A 1 79 ? -2.094 -2.476 5.074 1.00 98.38 79 GLU A N 1
ATOM 605 C CA . GLU A 1 79 ? -1.529 -3.182 6.228 1.00 98.38 79 GLU A CA 1
ATOM 606 C C . GLU A 1 79 ? -2.319 -2.980 7.514 1.00 98.38 79 GLU A C 1
ATOM 608 O O . GLU A 1 79 ? -2.443 -3.915 8.305 1.00 98.38 79 GLU A O 1
ATOM 613 N N . PHE A 1 80 ? -2.858 -1.783 7.731 1.00 98.56 80 PHE A N 1
ATOM 614 C CA . PHE A 1 80 ? -3.729 -1.524 8.865 1.00 98.56 80 PHE A CA 1
ATOM 615 C C . PHE A 1 80 ? -4.961 -2.420 8.808 1.00 98.56 80 PHE A C 1
ATOM 617 O O . PHE A 1 80 ? -5.258 -3.115 9.780 1.00 98.56 80 PHE A O 1
ATOM 624 N N . ASP A 1 81 ? -5.612 -2.478 7.649 1.00 98.56 81 ASP A N 1
ATOM 625 C CA . ASP A 1 81 ? -6.752 -3.354 7.399 1.00 98.56 81 ASP A CA 1
ATOM 626 C C . ASP A 1 81 ? -6.404 -4.833 7.614 1.00 98.56 81 ASP A C 1
ATOM 628 O O . ASP A 1 81 ? -7.140 -5.549 8.294 1.00 98.56 81 ASP A O 1
ATOM 632 N N . ARG A 1 82 ? -5.221 -5.272 7.166 1.00 98.19 82 ARG A N 1
ATOM 633 C CA . ARG A 1 82 ? -4.703 -6.624 7.429 1.00 98.19 82 ARG A CA 1
ATOM 634 C C . ARG A 1 82 ? -4.556 -6.922 8.918 1.00 98.19 82 ARG A C 1
ATOM 636 O O . ARG A 1 82 ? -4.957 -7.981 9.389 1.00 98.19 82 ARG A O 1
ATOM 643 N N . LEU A 1 83 ? -3.914 -6.014 9.654 1.00 97.81 83 LEU A N 1
ATOM 644 C CA . LEU A 1 83 ? -3.564 -6.197 11.066 1.00 97.81 83 LEU A CA 1
ATOM 645 C C . LEU A 1 83 ? -4.778 -6.084 11.992 1.00 97.81 83 LEU A C 1
ATOM 647 O O . LEU A 1 83 ? -4.760 -6.616 13.104 1.00 97.81 83 LEU A O 1
ATOM 651 N N . THR A 1 84 ? -5.820 -5.395 11.536 1.00 97.75 84 THR A N 1
ATOM 652 C CA . THR A 1 84 ? -7.074 -5.187 12.270 1.00 97.75 84 THR A CA 1
ATOM 653 C C . THR A 1 84 ? -8.227 -6.043 11.744 1.00 97.75 84 THR A C 1
ATOM 655 O O . THR A 1 84 ? -9.299 -6.034 12.339 1.00 97.75 84 THR A O 1
ATOM 658 N N . ASN A 1 85 ? -7.980 -6.855 10.709 1.00 97.00 85 ASN A N 1
ATOM 659 C CA . ASN A 1 85 ? -8.941 -7.761 10.081 1.00 97.00 85 ASN A CA 1
ATOM 660 C C . ASN A 1 85 ? -10.223 -7.052 9.611 1.00 97.00 85 ASN A C 1
ATOM 662 O O . ASN A 1 85 ? -11.339 -7.447 9.947 1.00 97.00 85 ASN A O 1
ATOM 666 N N . GLN A 1 86 ? -10.048 -5.984 8.843 1.00 96.25 86 GLN A N 1
ATOM 667 C CA . GLN A 1 86 ? -11.133 -5.172 8.295 1.00 96.25 86 GLN A CA 1
ATOM 668 C C . GLN A 1 86 ? -10.824 -4.784 6.842 1.00 96.25 86 GLN A C 1
ATOM 670 O O . GLN A 1 86 ? -9.741 -5.055 6.333 1.00 96.25 86 GLN A O 1
ATOM 675 N N . THR A 1 87 ? -11.765 -4.111 6.180 1.00 98.00 87 THR A N 1
ATOM 676 C CA . THR A 1 87 ? -11.603 -3.630 4.796 1.00 98.00 87 THR A CA 1
ATOM 677 C C . THR A 1 87 ? -11.924 -2.147 4.642 1.00 98.00 87 THR A C 1
ATOM 679 O O . THR A 1 87 ? -12.427 -1.714 3.605 1.00 98.00 87 THR A O 1
ATOM 682 N N . LYS A 1 88 ? -11.673 -1.367 5.698 1.00 97.88 88 LYS A N 1
ATOM 683 C CA . LYS A 1 88 ? -12.037 0.048 5.810 1.00 97.88 88 LYS A CA 1
ATOM 684 C C . LYS A 1 88 ? -11.512 0.893 4.651 1.00 97.88 88 LYS A C 1
ATOM 686 O O . LYS A 1 88 ? -12.190 1.818 4.215 1.00 97.88 88 LYS A O 1
ATOM 691 N N . TYR A 1 89 ? -10.313 0.592 4.166 1.00 98.38 8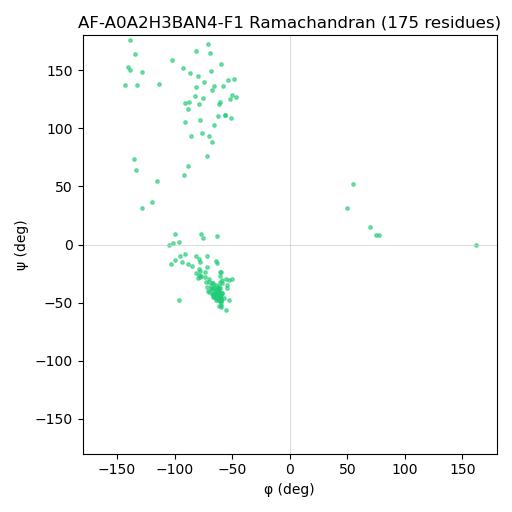9 TYR A N 1
ATOM 692 C CA . TYR A 1 89 ? -9.631 1.396 3.160 1.00 98.38 89 TYR A CA 1
ATOM 693 C C . TYR A 1 89 ? -9.720 0.826 1.742 1.00 98.38 89 TYR A C 1
ATOM 695 O O . TYR A 1 89 ? -9.193 1.440 0.816 1.00 98.38 89 TYR A O 1
ATOM 703 N N . LYS A 1 90 ? -10.405 -0.304 1.530 1.00 98.31 90 LYS A N 1
ATOM 704 C CA . LYS A 1 90 ? -10.458 -0.963 0.217 1.00 98.31 90 LYS A CA 1
ATOM 705 C C . LYS A 1 90 ? -10.952 -0.024 -0.889 1.00 98.31 90 LYS A C 1
ATOM 707 O O . LYS A 1 90 ? -10.240 0.202 -1.866 1.00 98.31 90 LYS A O 1
ATOM 712 N N . ASP A 1 91 ? -12.138 0.557 -0.723 1.00 97.81 91 ASP A N 1
ATOM 713 C CA . ASP A 1 91 ? -12.777 1.352 -1.781 1.00 97.81 91 ASP A CA 1
ATOM 714 C C . ASP A 1 91 ? -12.030 2.657 -2.060 1.00 97.81 91 ASP A C 1
ATOM 716 O O . ASP A 1 91 ? -11.875 3.068 -3.212 1.00 97.81 91 ASP A O 1
ATOM 720 N N . ILE A 1 92 ? -11.513 3.301 -1.008 1.00 96.56 92 ILE A N 1
ATOM 721 C CA . ILE A 1 92 ? -10.745 4.533 -1.177 1.00 96.56 92 ILE A CA 1
ATOM 722 C C . ILE A 1 92 ? -9.409 4.263 -1.877 1.00 96.56 92 ILE A C 1
ATOM 724 O O . ILE A 1 92 ? -8.995 5.071 -2.704 1.00 96.56 92 ILE A O 1
ATOM 728 N N . LEU A 1 93 ? -8.775 3.114 -1.610 1.00 97.44 93 LEU A N 1
ATOM 729 C CA . LEU A 1 93 ? -7.578 2.688 -2.326 1.00 97.44 93 LEU A CA 1
ATOM 730 C C . LEU A 1 93 ? -7.884 2.450 -3.802 1.00 97.44 93 LEU A C 1
ATOM 732 O O . LEU A 1 93 ? -7.175 3.003 -4.636 1.00 97.44 93 LEU A O 1
ATOM 736 N N . LYS A 1 94 ? -8.958 1.720 -4.142 1.00 96.56 94 LYS A N 1
ATOM 737 C CA . LYS A 1 94 ? -9.350 1.509 -5.551 1.00 96.56 94 LYS A CA 1
ATOM 738 C C . LYS A 1 94 ? -9.480 2.833 -6.301 1.00 96.56 94 LYS A C 1
ATOM 740 O O . LYS A 1 94 ? -8.902 2.994 -7.372 1.00 96.56 94 LYS A O 1
ATOM 745 N N . ARG A 1 95 ? -10.184 3.798 -5.702 1.00 95.81 95 ARG A N 1
ATOM 746 C CA . ARG A 1 95 ? -10.328 5.141 -6.272 1.00 95.81 95 ARG A CA 1
ATOM 747 C C . ARG A 1 95 ? -8.974 5.824 -6.444 1.00 95.81 95 ARG A C 1
ATOM 749 O O . ARG A 1 95 ? -8.666 6.295 -7.528 1.00 95.81 95 ARG A O 1
ATOM 756 N N . TYR A 1 96 ? -8.159 5.874 -5.397 1.00 95.25 96 TYR A N 1
ATOM 757 C CA . TYR A 1 96 ? -6.903 6.613 -5.443 1.00 95.25 96 TYR A CA 1
ATOM 758 C C . TYR A 1 96 ? -5.853 6.019 -6.385 1.00 95.25 96 TYR A C 1
ATOM 760 O O . TYR A 1 96 ? -5.117 6.784 -6.999 1.00 95.25 96 TYR A O 1
ATOM 768 N N . PHE A 1 97 ? -5.802 4.696 -6.553 1.00 93.56 97 PHE A N 1
ATOM 769 C CA . PHE A 1 97 ? -4.954 4.089 -7.580 1.00 93.56 97 PHE A CA 1
ATOM 770 C C . PHE A 1 97 ? -5.356 4.546 -8.989 1.00 93.56 97 PHE A C 1
ATOM 772 O O . PHE A 1 97 ? -4.488 4.970 -9.749 1.00 93.56 97 PHE A O 1
ATOM 779 N N . ALA A 1 98 ? -6.655 4.538 -9.307 1.00 92.12 98 ALA A N 1
ATOM 780 C CA . ALA A 1 98 ? -7.153 4.987 -10.610 1.00 92.12 98 ALA A CA 1
ATOM 781 C C . ALA A 1 98 ? -6.882 6.484 -10.866 1.00 92.12 98 ALA A C 1
ATOM 783 O O . ALA A 1 98 ? -6.511 6.887 -11.970 1.00 92.12 98 ALA A O 1
ATOM 784 N N . GLU A 1 99 ? -7.031 7.315 -9.834 1.00 91.25 99 GLU A N 1
ATOM 785 C CA . GLU A 1 99 ? -6.748 8.752 -9.903 1.00 91.25 99 GLU A CA 1
ATOM 786 C C . GLU A 1 99 ? -5.249 9.045 -10.090 1.00 91.25 99 GLU A C 1
ATOM 788 O O . GLU A 1 99 ? -4.877 9.888 -10.908 1.00 91.25 99 GLU A O 1
ATOM 793 N N . ALA A 1 100 ? -4.378 8.322 -9.377 1.00 86.00 100 ALA A N 1
ATOM 794 C CA . ALA A 1 100 ? -2.929 8.468 -9.500 1.00 86.00 100 ALA A CA 1
ATOM 795 C C . ALA A 1 100 ? -2.438 8.090 -10.908 1.00 86.00 100 ALA A C 1
ATOM 797 O O . ALA A 1 100 ? -1.652 8.828 -11.502 1.00 86.00 100 ALA A O 1
ATOM 798 N N . GLU A 1 101 ? -2.951 6.990 -11.466 1.00 84.12 101 GLU A N 1
ATOM 799 C CA . GLU A 1 101 ? -2.652 6.564 -12.838 1.00 84.12 101 GLU A CA 1
ATOM 800 C C . GLU A 1 101 ? -3.118 7.598 -13.873 1.00 84.12 101 GLU A C 1
ATOM 802 O O . GLU A 1 101 ? -2.377 7.937 -14.796 1.00 84.12 101 GLU A O 1
ATOM 807 N N . SER A 1 102 ? -4.315 8.161 -13.683 1.00 84.94 102 SER A N 1
ATOM 808 C CA . SER A 1 102 ? -4.866 9.197 -14.566 1.00 84.94 102 SER A CA 1
ATOM 809 C C . SER A 1 102 ? -4.078 10.509 -14.509 1.00 84.94 102 SER A C 1
ATOM 811 O O . SER A 1 102 ? -3.971 11.210 -15.514 1.00 84.94 102 SER A O 1
ATOM 813 N N . PHE A 1 103 ? -3.525 10.854 -13.343 1.00 79.50 103 PHE A N 1
ATOM 814 C CA . PHE A 1 103 ? -2.704 12.052 -13.160 1.00 79.50 103 PHE A CA 1
ATOM 815 C C . PHE A 1 103 ? -1.344 11.941 -13.857 1.00 79.50 103 PHE A C 1
ATOM 817 O O . PHE A 1 103 ? -0.816 12.946 -14.334 1.00 79.50 103 PHE A O 1
ATOM 824 N N . HIS A 1 104 ? -0.783 10.732 -13.942 1.00 74.75 104 HIS A N 1
ATOM 825 C CA . HIS A 1 104 ? 0.547 10.511 -14.506 1.00 74.75 104 HIS A CA 1
ATOM 826 C C . HIS A 1 104 ? 0.578 9.327 -15.491 1.00 74.75 104 HIS A C 1
ATOM 828 O O . HIS A 1 104 ? 1.268 8.328 -15.258 1.00 74.75 104 HIS A O 1
ATOM 834 N N . PRO A 1 105 ? -0.155 9.431 -16.618 1.00 68.75 105 PRO A N 1
ATOM 835 C CA . PRO A 1 105 ? -0.335 8.324 -17.544 1.00 68.75 105 PRO A CA 1
ATOM 836 C C . PRO A 1 105 ? 0.987 7.940 -18.214 1.00 68.75 105 PRO A C 1
ATOM 838 O O . PRO A 1 105 ? 1.760 8.790 -18.660 1.00 68.75 105 PRO A O 1
ATOM 841 N N . GLY A 1 106 ? 1.247 6.636 -18.307 1.00 60.66 106 GLY A N 1
ATOM 842 C CA . GLY A 1 106 ? 2.413 6.098 -19.011 1.00 60.66 106 GLY A CA 1
ATOM 843 C C . GLY A 1 106 ? 3.740 6.186 -18.252 1.00 60.66 106 GLY A C 1
ATOM 844 O O . GLY A 1 106 ? 4.778 5.887 -18.838 1.00 60.66 106 GLY A O 1
ATOM 845 N N . HIS A 1 107 ? 3.745 6.569 -16.971 1.00 61.12 107 HIS A N 1
ATOM 846 C CA . HIS A 1 107 ? 4.865 6.196 -16.105 1.00 61.12 107 HIS A CA 1
ATOM 847 C C . HIS A 1 107 ? 4.675 4.767 -15.611 1.00 61.12 107 HIS A C 1
ATOM 849 O O . HIS A 1 107 ? 3.585 4.400 -15.175 1.00 61.12 107 HIS A O 1
ATOM 855 N N . ASP A 1 108 ? 5.754 3.983 -15.655 1.00 64.75 108 ASP A N 1
ATOM 856 C CA . ASP A 1 108 ? 5.814 2.684 -14.993 1.00 64.75 108 ASP A CA 1
ATOM 857 C C . ASP A 1 108 ? 5.287 2.833 -13.566 1.00 64.75 108 ASP A C 1
ATOM 859 O O . ASP A 1 108 ? 5.748 3.709 -12.825 1.00 64.75 108 ASP A O 1
ATOM 863 N N . VAL A 1 109 ? 4.308 2.001 -13.188 1.00 64.50 109 VAL A N 1
ATOM 864 C CA . VAL A 1 109 ? 3.759 1.984 -11.828 1.00 64.50 109 VAL A CA 1
ATOM 865 C C . VAL A 1 109 ? 4.943 1.877 -10.878 1.00 64.50 109 VAL A C 1
ATOM 867 O O . VAL A 1 109 ? 5.625 0.848 -10.839 1.00 64.50 109 VAL A O 1
ATOM 870 N N . SER A 1 110 ? 5.230 2.968 -10.164 1.00 78.31 110 SER A N 1
ATOM 871 C CA . SER A 1 110 ? 6.465 3.061 -9.393 1.00 78.31 110 SER A CA 1
ATOM 872 C C . SER A 1 110 ? 6.519 1.947 -8.354 1.00 78.31 110 SER A C 1
ATOM 874 O O . SER A 1 110 ? 5.482 1.446 -7.905 1.00 78.31 110 SER A O 1
ATOM 876 N N . ALA A 1 111 ? 7.726 1.568 -7.931 1.00 84.00 111 ALA A N 1
ATOM 877 C CA . ALA A 1 111 ? 7.913 0.468 -6.984 1.00 84.00 111 ALA A CA 1
ATOM 878 C C . ALA A 1 111 ? 7.068 0.639 -5.704 1.00 84.00 111 ALA A C 1
ATOM 880 O O . ALA A 1 111 ? 6.619 -0.343 -5.118 1.00 84.00 111 ALA A O 1
ATOM 881 N N . SER A 1 112 ? 6.808 1.887 -5.295 1.00 91.44 112 SER A N 1
ATOM 882 C CA . SER A 1 112 ? 5.942 2.209 -4.156 1.00 91.44 112 SER A CA 1
ATOM 883 C C . SER A 1 112 ? 4.468 1.838 -4.379 1.00 91.44 112 SER A C 1
ATOM 885 O O . SER A 1 112 ? 3.869 1.213 -3.503 1.00 91.44 112 SER A O 1
ATOM 887 N N . TYR A 1 113 ? 3.893 2.158 -5.544 1.00 93.25 113 TYR A N 1
ATOM 888 C CA . TYR A 1 113 ? 2.516 1.799 -5.892 1.00 93.25 113 TYR A CA 1
ATOM 889 C C . TYR A 1 113 ? 2.384 0.301 -6.145 1.00 93.25 113 TYR A C 1
ATOM 891 O O . TYR A 1 113 ? 1.429 -0.302 -5.665 1.00 93.25 113 TYR A O 1
ATOM 899 N N . GLY A 1 114 ? 3.364 -0.325 -6.805 1.00 94.19 114 GLY A N 1
ATOM 900 C CA . GLY A 1 114 ? 3.392 -1.778 -6.980 1.00 94.19 114 GLY A CA 1
ATOM 901 C C . GLY A 1 114 ? 3.436 -2.527 -5.653 1.00 94.19 114 GLY A C 1
ATOM 902 O O . GLY A 1 114 ? 2.671 -3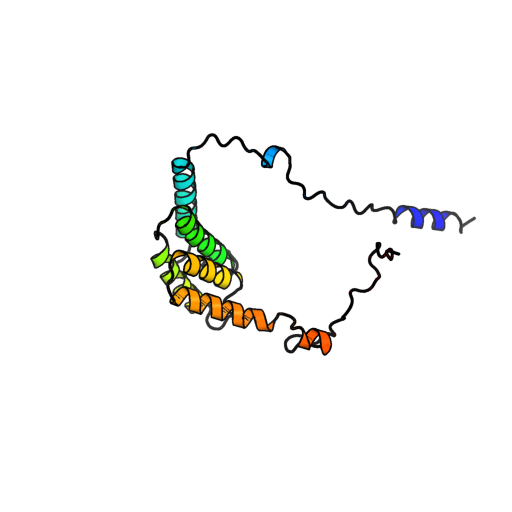.467 -5.437 1.00 94.19 114 GLY A O 1
ATOM 903 N N . TYR A 1 115 ? 4.284 -2.071 -4.726 1.00 95.62 115 TYR A N 1
ATOM 904 C CA . TYR A 1 115 ? 4.328 -2.609 -3.369 1.00 95.62 115 TYR A CA 1
ATOM 905 C C . TYR A 1 115 ? 2.980 -2.444 -2.660 1.00 95.62 115 TYR A C 1
ATOM 907 O O . TYR A 1 115 ? 2.460 -3.410 -2.106 1.00 95.62 115 TYR A O 1
ATOM 915 N N . ALA A 1 116 ? 2.383 -1.251 -2.711 1.00 97.69 116 ALA A N 1
ATOM 916 C CA . ALA A 1 116 ? 1.081 -0.988 -2.109 1.00 97.69 116 ALA A CA 1
ATOM 917 C C . ALA A 1 116 ? -0.033 -1.865 -2.688 1.00 97.69 116 ALA A C 1
ATOM 919 O O . ALA A 1 116 ? -0.821 -2.421 -1.926 1.00 97.69 116 ALA A O 1
ATOM 920 N N . ALA A 1 117 ? -0.060 -2.040 -4.009 1.00 97.56 117 ALA A N 1
ATOM 921 C CA . ALA A 1 117 ? -1.015 -2.893 -4.701 1.00 97.56 117 ALA A CA 1
ATOM 922 C C . ALA A 1 117 ? -0.847 -4.363 -4.286 1.00 97.56 117 ALA A C 1
ATOM 924 O O . ALA A 1 117 ? -1.825 -5.029 -3.955 1.00 97.56 117 ALA A O 1
ATOM 925 N N . ALA A 1 118 ? 0.392 -4.849 -4.160 1.00 98.06 118 ALA A N 1
ATOM 926 C CA . ALA A 1 118 ? 0.656 -6.193 -3.651 1.00 98.06 118 ALA A CA 1
ATOM 927 C C . ALA A 1 118 ? 0.166 -6.377 -2.201 1.00 98.06 118 ALA A C 1
ATOM 929 O O . ALA A 1 118 ? -0.426 -7.410 -1.880 1.00 98.06 118 ALA A O 1
ATOM 930 N N . ARG A 1 119 ? 0.365 -5.377 -1.323 1.00 98.38 119 ARG A N 1
ATOM 931 C CA . ARG A 1 119 ? -0.194 -5.409 0.044 1.00 98.38 119 ARG A CA 1
ATOM 932 C C . ARG A 1 119 ? -1.720 -5.397 0.012 1.00 98.38 119 ARG A C 1
ATOM 934 O O . ARG A 1 119 ? -2.328 -6.206 0.698 1.00 98.38 119 ARG A O 1
ATOM 941 N N . ALA A 1 120 ? -2.336 -4.546 -0.805 1.00 98.50 120 ALA A N 1
ATOM 942 C CA . ALA A 1 120 ? -3.788 -4.473 -0.946 1.00 98.50 120 ALA A CA 1
ATOM 943 C C . ALA A 1 120 ? -4.386 -5.796 -1.456 1.00 98.50 120 ALA A C 1
ATOM 945 O O . ALA A 1 120 ? -5.356 -6.287 -0.881 1.00 98.50 120 ALA A O 1
ATOM 946 N N . TYR A 1 121 ? -3.776 -6.435 -2.458 1.00 98.50 121 TYR A N 1
ATOM 947 C CA . TYR A 1 121 ? -4.212 -7.746 -2.947 1.00 98.50 121 TYR A CA 1
ATOM 948 C C . TYR A 1 121 ? -4.133 -8.827 -1.862 1.00 98.50 121 TYR A C 1
ATOM 950 O O . TYR A 1 121 ? -5.080 -9.592 -1.688 1.00 98.50 121 TYR A O 1
ATOM 958 N N . ALA A 1 122 ? -3.046 -8.859 -1.083 1.00 98.06 122 ALA A N 1
ATOM 959 C CA . ALA A 1 122 ? -2.883 -9.828 0.002 1.00 98.06 122 ALA A CA 1
ATOM 960 C C . ALA A 1 122 ? -3.984 -9.735 1.077 1.00 98.06 122 ALA A C 1
ATOM 962 O O . ALA A 1 122 ? -4.232 -10.713 1.780 1.00 98.06 122 ALA A O 1
ATOM 963 N N . VAL A 1 123 ? -4.634 -8.575 1.207 1.00 98.25 123 VAL A N 1
ATOM 964 C CA . VAL A 1 123 ? -5.708 -8.324 2.181 1.00 98.25 123 VAL A CA 1
ATOM 965 C C . VAL A 1 123 ? -7.084 -8.520 1.563 1.00 98.25 123 VAL A C 1
ATOM 967 O O . VAL A 1 123 ? -7.935 -9.183 2.148 1.00 98.25 123 VAL A O 1
ATOM 970 N N . TYR A 1 124 ? -7.314 -7.937 0.388 1.00 98.44 124 TYR A N 1
ATOM 971 C CA . TYR A 1 124 ? -8.650 -7.816 -0.194 1.00 98.44 124 TYR A CA 1
ATOM 972 C C . TYR A 1 124 ? -8.970 -8.861 -1.260 1.00 98.44 124 TYR A C 1
ATOM 974 O O . TYR A 1 124 ? -10.133 -8.949 -1.653 1.00 98.44 124 TYR A O 1
ATOM 982 N N . GLN A 1 125 ? -7.958 -9.588 -1.755 1.00 97.88 125 GLN A N 1
ATOM 983 C CA . GLN A 1 125 ? -8.060 -10.562 -2.851 1.00 97.88 125 GLN A CA 1
ATOM 984 C C . GLN A 1 125 ? -8.784 -10.009 -4.093 1.00 97.88 125 GLN A C 1
ATOM 986 O O . GLN A 1 125 ? -9.471 -10.733 -4.808 1.00 97.88 125 GLN A O 1
ATOM 991 N N . ASP A 1 126 ? -8.651 -8.702 -4.333 1.00 98.06 126 ASP A N 1
ATOM 992 C CA . ASP A 1 126 ? -9.286 -8.004 -5.449 1.00 98.06 126 ASP A CA 1
ATOM 993 C C . ASP A 1 126 ? -8.332 -8.004 -6.658 1.00 98.06 126 ASP A C 1
ATOM 995 O O . ASP A 1 126 ? -7.198 -7.527 -6.514 1.00 98.06 126 ASP A O 1
ATOM 999 N N . PRO A 1 127 ? -8.742 -8.554 -7.815 1.00 97.75 127 PRO A N 1
ATOM 1000 C CA . PRO A 1 127 ? -7.867 -8.711 -8.975 1.00 97.75 127 PRO A CA 1
ATOM 1001 C C . PRO A 1 127 ? -7.329 -7.381 -9.512 1.00 97.75 127 PRO A C 1
ATOM 1003 O O . PRO A 1 127 ? -6.201 -7.358 -9.991 1.00 97.75 127 PRO A O 1
ATOM 1006 N N . ASP A 1 128 ? -8.041 -6.265 -9.330 1.00 95.56 128 ASP A N 1
ATOM 1007 C CA . ASP A 1 128 ? -7.567 -4.952 -9.789 1.00 95.56 128 ASP A CA 1
ATOM 1008 C C . ASP A 1 128 ? -6.230 -4.574 -9.117 1.00 95.56 128 ASP A C 1
ATOM 1010 O O . ASP A 1 128 ? -5.319 -4.033 -9.744 1.00 95.56 128 ASP A O 1
ATOM 1014 N N . PHE A 1 129 ? -6.062 -4.913 -7.831 1.00 97.31 129 PHE A N 1
ATOM 1015 C CA . PHE A 1 129 ? -4.791 -4.700 -7.131 1.00 97.31 129 PHE A CA 1
ATOM 1016 C C . PHE A 1 129 ? -3.704 -5.678 -7.586 1.00 97.31 129 PHE A C 1
ATOM 1018 O O . PHE A 1 129 ? -2.522 -5.326 -7.581 1.00 97.31 129 PHE A O 1
ATOM 1025 N N . LEU A 1 130 ? -4.078 -6.900 -7.971 1.00 97.12 130 LEU A N 1
ATOM 1026 C CA . LEU A 1 130 ? -3.123 -7.862 -8.516 1.00 97.12 130 LEU A CA 1
ATOM 1027 C C . LEU A 1 130 ? -2.570 -7.371 -9.855 1.00 97.12 130 LEU A C 1
ATOM 1029 O O . LEU A 1 130 ? -1.355 -7.394 -10.045 1.00 97.12 130 LEU A O 1
ATOM 1033 N N . ASP A 1 131 ? -3.431 -6.878 -10.741 1.00 95.00 131 ASP A N 1
ATOM 1034 C CA . ASP A 1 131 ? -3.039 -6.385 -12.061 1.00 95.00 131 ASP A CA 1
ATOM 1035 C C . ASP A 1 131 ? -2.076 -5.193 -11.952 1.00 95.00 131 ASP A C 1
ATOM 1037 O O . ASP A 1 131 ? -1.032 -5.164 -12.615 1.00 95.00 131 ASP A O 1
ATOM 1041 N N . LEU A 1 132 ? -2.346 -4.260 -11.032 1.00 92.75 132 LEU A N 1
ATOM 1042 C CA . LEU A 1 132 ? -1.443 -3.147 -10.717 1.00 92.75 132 LEU A CA 1
ATOM 1043 C C . LEU A 1 132 ? -0.082 -3.631 -10.188 1.00 92.75 132 LEU A C 1
ATOM 1045 O O . LEU A 1 132 ? 0.972 -3.143 -10.612 1.00 92.75 132 LEU A O 1
ATOM 1049 N N . ALA A 1 133 ? -0.082 -4.611 -9.280 1.00 94.88 133 ALA A N 1
ATOM 1050 C CA . ALA A 1 133 ? 1.144 -5.177 -8.722 1.00 94.88 133 ALA A CA 1
ATOM 1051 C C . ALA A 1 133 ? 1.984 -5.896 -9.791 1.00 94.88 133 ALA A C 1
ATOM 1053 O O . ALA A 1 133 ? 3.200 -5.701 -9.862 1.00 94.88 133 ALA A O 1
ATOM 1054 N N . VAL A 1 134 ? 1.342 -6.700 -10.645 1.00 94.00 134 VAL A N 1
ATOM 1055 C CA . VAL A 1 134 ? 1.986 -7.422 -11.752 1.00 94.00 134 VAL A CA 1
ATOM 1056 C C . VAL A 1 134 ? 2.562 -6.450 -12.774 1.00 94.00 134 VAL A C 1
ATOM 1058 O O . VAL A 1 134 ? 3.689 -6.654 -13.231 1.00 94.00 134 VAL A O 1
ATOM 1061 N N . THR A 1 135 ? 1.835 -5.380 -13.094 1.00 90.88 135 THR A N 1
ATOM 1062 C CA . THR A 1 135 ? 2.300 -4.331 -14.010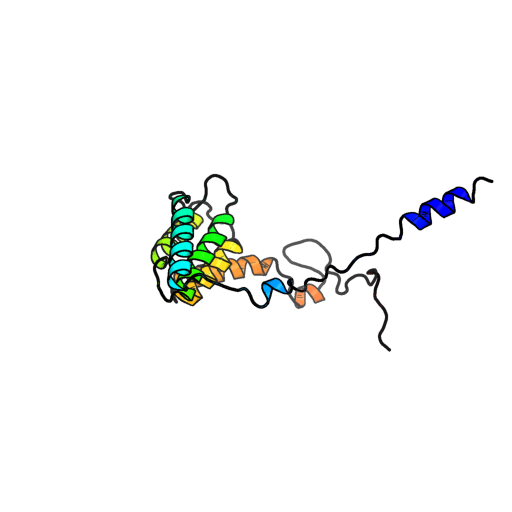 1.00 90.88 135 THR A CA 1
ATOM 1063 C C . THR A 1 135 ? 3.572 -3.680 -13.477 1.00 90.88 135 THR A C 1
ATOM 1065 O O . THR A 1 135 ? 4.604 -3.712 -14.147 1.00 90.88 135 THR A O 1
ATOM 1068 N N . SER A 1 136 ? 3.548 -3.199 -12.229 1.00 90.19 136 SER A N 1
ATOM 1069 C CA . SER A 1 136 ? 4.725 -2.597 -11.588 1.00 90.19 136 SER A CA 1
ATOM 1070 C C . SER A 1 136 ? 5.922 -3.548 -11.544 1.00 90.19 136 SER A C 1
ATOM 1072 O O . SER A 1 136 ? 7.038 -3.173 -11.910 1.00 90.19 136 SER A O 1
ATOM 1074 N N . TRP A 1 137 ? 5.697 -4.804 -11.143 1.00 90.56 137 TRP A N 1
ATOM 1075 C CA . TRP A 1 137 ? 6.750 -5.817 -11.093 1.00 90.56 137 TRP A CA 1
ATOM 1076 C C . TRP A 1 137 ? 7.357 -6.080 -12.472 1.00 90.56 137 TRP A C 1
ATOM 1078 O O . TRP A 1 137 ? 8.576 -6.180 -12.607 1.00 90.56 137 TRP A O 1
ATOM 1088 N N . THR A 1 138 ? 6.517 -6.179 -13.501 1.00 88.94 138 THR A N 1
ATOM 1089 C CA . THR A 1 138 ? 6.953 -6.456 -14.872 1.00 88.94 138 THR A CA 1
ATOM 1090 C C . THR A 1 138 ? 7.789 -5.309 -15.428 1.00 88.94 138 THR A C 1
ATOM 1092 O O . THR A 1 138 ? 8.844 -5.571 -16.006 1.00 88.94 138 THR A O 1
ATOM 1095 N N . SER A 1 139 ? 7.383 -4.060 -15.185 1.00 84.62 139 SER A N 1
ATOM 1096 C CA . SER A 1 139 ? 8.173 -2.874 -15.527 1.00 84.62 139 SER A CA 1
ATOM 1097 C C . SER A 1 139 ? 9.513 -2.855 -14.788 1.00 84.62 139 SER A C 1
ATOM 1099 O O . SER A 1 139 ? 10.574 -2.812 -15.411 1.00 84.62 139 SER A O 1
ATOM 1101 N N . ALA A 1 140 ? 9.500 -2.991 -13.458 1.00 83.94 140 ALA A N 1
ATOM 1102 C CA . ALA A 1 140 ? 10.716 -2.958 -12.645 1.00 83.94 140 ALA A CA 1
ATOM 1103 C C . ALA A 1 140 ? 11.702 -4.082 -13.007 1.00 83.94 140 ALA A C 1
ATOM 1105 O O . ALA A 1 140 ? 12.918 -3.874 -13.007 1.00 83.94 140 ALA A O 1
ATOM 1106 N N . ARG A 1 141 ? 11.195 -5.268 -13.367 1.00 84.56 141 ARG A N 1
ATOM 1107 C CA . ARG A 1 141 ? 12.014 -6.423 -13.758 1.00 84.56 141 ARG A CA 1
ATOM 1108 C C . ARG A 1 141 ? 12.915 -6.129 -14.956 1.00 84.56 141 ARG A C 1
ATOM 1110 O O . ARG A 1 141 ? 14.013 -6.681 -15.010 1.00 84.56 141 ARG A O 1
ATOM 1117 N N . GLN A 1 142 ? 12.516 -5.245 -15.870 1.00 82.62 142 GLN A N 1
ATOM 1118 C CA . GLN A 1 142 ? 13.352 -4.848 -17.012 1.00 82.62 142 GLN A CA 1
ATOM 1119 C C . GLN A 1 142 ? 14.671 -4.193 -16.575 1.00 82.62 142 GLN A C 1
ATOM 1121 O O . GLN A 1 142 ? 15.660 -4.259 -17.300 1.00 82.62 142 GLN A O 1
ATOM 1126 N N . TYR A 1 143 ? 14.703 -3.625 -15.367 1.00 79.06 143 TYR A N 1
ATOM 1127 C CA . TYR A 1 143 ? 15.870 -2.979 -14.768 1.00 79.06 143 TYR A CA 1
ATOM 1128 C C . TYR A 1 143 ? 16.669 -3.885 -13.825 1.00 79.06 143 TYR A C 1
ATOM 1130 O O . TYR A 1 143 ? 17.668 -3.451 -13.248 1.00 79.06 143 TYR A O 1
ATOM 1138 N N . THR A 1 144 ? 16.259 -5.146 -13.675 1.00 83.00 144 THR A N 1
ATOM 1139 C CA . THR A 1 144 ? 16.989 -6.152 -12.895 1.00 83.00 144 THR A CA 1
ATOM 1140 C C . THR A 1 144 ? 17.934 -6.953 -13.785 1.00 83.00 144 THR A C 1
ATOM 1142 O O . THR A 1 144 ? 17.692 -7.113 -14.978 1.00 83.00 144 THR A O 1
ATOM 1145 N N . ILE A 1 145 ? 19.026 -7.455 -13.205 1.00 84.00 145 ILE A N 1
ATOM 1146 C CA . ILE A 1 145 ? 20.005 -8.279 -13.920 1.00 84.00 145 ILE A CA 1
ATOM 1147 C C . ILE A 1 145 ? 19.564 -9.743 -13.853 1.00 84.00 145 ILE A C 1
ATOM 1149 O O . ILE A 1 145 ? 19.412 -10.304 -12.766 1.00 84.00 145 ILE A O 1
ATOM 1153 N N . SER A 1 146 ? 19.388 -10.375 -15.012 1.00 82.00 146 SER A N 1
ATOM 1154 C CA . SER A 1 146 ? 19.144 -11.816 -15.107 1.00 82.00 146 SER A CA 1
ATOM 1155 C C . SER A 1 146 ? 20.444 -12.631 -15.022 1.00 82.00 146 SER A C 1
ATOM 1157 O O . SER A 1 146 ? 21.556 -12.109 -15.164 1.00 82.00 146 SER A O 1
ATOM 1159 N N . LYS A 1 147 ? 20.328 -13.948 -14.813 1.00 81.25 147 LYS A N 1
ATOM 1160 C CA . LYS A 1 147 ? 21.496 -14.848 -14.833 1.00 81.25 147 LYS A CA 1
ATOM 1161 C C . LYS A 1 147 ? 22.181 -14.835 -16.199 1.00 81.25 147 LYS A C 1
ATOM 1163 O O . LYS A 1 147 ? 23.403 -14.832 -16.280 1.00 81.25 147 LYS A O 1
ATOM 1168 N N . GLU A 1 148 ? 21.386 -14.774 -17.258 1.00 82.38 148 GLU A N 1
ATOM 1169 C CA . GLU A 1 148 ? 21.843 -14.732 -18.645 1.00 82.38 148 GLU A CA 1
ATOM 1170 C C . GLU A 1 148 ? 22.595 -13.427 -18.924 1.00 82.38 148 GLU A C 1
ATOM 1172 O O . GLU A 1 148 ? 23.682 -13.463 -19.488 1.00 82.38 148 GLU A O 1
ATOM 1177 N N . GLN A 1 149 ? 22.073 -12.293 -18.446 1.00 81.19 149 GLN A N 1
ATOM 1178 C CA . GLN A 1 149 ? 22.736 -10.986 -18.538 1.00 81.19 149 GLN A CA 1
ATOM 1179 C C . GLN A 1 149 ? 24.044 -10.937 -17.741 1.00 81.19 149 GLN A C 1
ATOM 1181 O O . GLN A 1 149 ? 25.025 -10.332 -18.167 1.00 81.19 149 GLN A O 1
ATOM 1186 N N . THR A 1 150 ? 24.093 -11.631 -16.601 1.00 79.25 150 THR A N 1
ATOM 1187 C CA . THR A 1 150 ? 25.335 -11.799 -15.832 1.00 79.25 150 THR A CA 1
ATOM 1188 C C . THR A 1 150 ? 26.376 -12.586 -16.632 1.00 79.25 150 THR A C 1
ATOM 1190 O O . THR A 1 150 ? 27.550 -12.226 -16.624 1.00 79.25 150 THR A O 1
ATOM 1193 N N . ALA A 1 151 ? 25.957 -13.634 -17.349 1.00 80.25 151 ALA A N 1
ATOM 1194 C CA . ALA A 1 151 ? 26.841 -14.440 -18.189 1.00 80.25 151 ALA A CA 1
ATOM 1195 C C . ALA A 1 151 ? 27.295 -13.703 -19.461 1.00 80.25 151 ALA A C 1
ATOM 1197 O O . ALA A 1 151 ? 28.442 -13.851 -19.873 1.00 80.25 151 ALA A O 1
ATOM 1198 N N . SER A 1 152 ? 26.422 -12.896 -20.073 1.00 81.31 152 SER A N 1
ATOM 1199 C CA . SER A 1 152 ? 26.758 -12.097 -21.258 1.00 81.31 152 SER A CA 1
ATOM 1200 C C . SER A 1 152 ? 27.541 -10.826 -20.930 1.00 81.31 152 SER A C 1
ATOM 1202 O O . SER A 1 152 ? 28.064 -10.182 -21.838 1.00 81.31 152 SER A O 1
ATOM 1204 N N . GLY A 1 153 ? 27.608 -10.440 -19.653 1.00 80.06 153 GLY A N 1
ATOM 1205 C CA . GLY A 1 153 ? 28.259 -9.210 -19.216 1.00 80.06 153 GLY A CA 1
ATOM 1206 C C . GLY A 1 153 ? 27.514 -7.938 -19.635 1.00 80.06 153 GLY A C 1
ATOM 1207 O O . GLY A 1 153 ? 28.100 -6.860 -19.600 1.00 80.06 153 GLY A O 1
ATOM 1208 N N . THR A 1 154 ? 26.252 -8.031 -20.063 1.00 77.69 154 THR A N 1
ATOM 1209 C CA . THR A 1 154 ? 25.506 -6.925 -20.688 1.00 77.69 154 THR A CA 1
ATOM 1210 C C . THR A 1 154 ? 24.049 -6.895 -20.233 1.00 77.69 154 THR A C 1
ATOM 1212 O O . THR A 1 154 ? 23.469 -7.921 -19.890 1.00 77.69 154 THR A O 1
ATOM 1215 N N . THR A 1 155 ? 23.426 -5.713 -20.243 1.00 81.00 155 THR A N 1
ATOM 1216 C CA . THR A 1 155 ? 21.987 -5.541 -19.985 1.00 81.00 155 THR A CA 1
ATOM 1217 C C . THR A 1 155 ? 21.329 -4.727 -21.098 1.00 81.00 155 THR A C 1
ATOM 1219 O O . THR A 1 155 ? 21.957 -3.862 -21.703 1.00 81.00 155 THR A O 1
ATOM 1222 N N . GLY A 1 156 ? 20.054 -5.008 -21.383 1.00 78.25 156 GLY A N 1
ATOM 1223 C CA . GLY A 1 156 ? 19.303 -4.344 -22.456 1.00 78.25 156 GLY A CA 1
ATOM 1224 C C . GLY A 1 156 ? 18.943 -2.884 -22.160 1.00 78.25 156 GLY A C 1
ATOM 1225 O O . GLY A 1 156 ? 18.672 -2.125 -23.082 1.00 78.25 156 GLY A O 1
ATOM 1226 N N . VAL A 1 157 ? 18.966 -2.479 -20.887 1.00 77.38 157 VAL A N 1
ATOM 1227 C CA . VAL A 1 157 ? 18.519 -1.148 -20.428 1.00 77.38 157 VAL A CA 1
ATOM 1228 C C . VAL A 1 157 ? 19.657 -0.176 -20.116 1.00 77.38 157 VAL A C 1
ATOM 1230 O O . VAL A 1 157 ? 19.421 1.027 -20.025 1.00 77.38 157 VAL A O 1
ATOM 1233 N N . LYS A 1 158 ? 20.896 -0.649 -19.940 1.00 70.06 158 LYS A N 1
ATOM 1234 C CA . LYS A 1 158 ? 22.049 0.209 -19.627 1.00 70.06 158 LYS A CA 1
ATOM 1235 C C . LYS A 1 158 ? 23.326 -0.271 -20.321 1.00 70.06 158 LYS A C 1
ATOM 1237 O O . LYS A 1 158 ? 23.654 -1.450 -20.309 1.00 70.06 158 LYS A O 1
ATOM 1242 N N . GLN A 1 159 ? 24.084 0.678 -20.864 1.00 72.00 159 GLN A N 1
ATOM 1243 C CA . GLN A 1 159 ? 25.331 0.434 -21.596 1.00 72.00 159 GLN A CA 1
ATOM 1244 C C . GLN A 1 159 ? 26.538 0.422 -20.644 1.00 72.00 159 GLN A C 1
ATOM 1246 O O . GLN A 1 159 ? 27.364 1.331 -20.661 1.00 72.00 159 GLN A O 1
ATOM 1251 N N . PHE A 1 160 ? 26.623 -0.576 -19.764 1.00 74.44 160 PHE A N 1
ATOM 1252 C CA . PHE A 1 160 ? 27.838 -0.840 -18.988 1.00 74.44 160 PHE A CA 1
ATOM 1253 C C . PHE A 1 160 ? 28.107 -2.340 -18.903 1.00 74.44 160 PHE A C 1
ATOM 1255 O O . PHE A 1 160 ? 27.177 -3.148 -18.925 1.00 74.44 160 PHE A O 1
ATOM 1262 N N . SER A 1 161 ? 29.386 -2.701 -18.796 1.00 76.12 161 SER A N 1
ATOM 1263 C CA . SER A 1 161 ? 29.796 -4.093 -18.642 1.00 76.12 161 SER A CA 1
ATOM 1264 C C . SER A 1 161 ? 29.519 -4.573 -17.220 1.00 76.12 161 SER A C 1
ATOM 1266 O O . SER A 1 161 ? 29.967 -3.965 -16.245 1.00 76.12 161 SER A O 1
ATOM 1268 N N . LEU A 1 162 ? 28.796 -5.682 -17.100 1.00 75.75 162 LEU A N 1
ATOM 1269 C CA . LEU A 1 162 ? 28.587 -6.376 -15.837 1.00 75.75 162 LEU A CA 1
ATOM 1270 C C . LEU A 1 162 ? 29.838 -7.195 -15.511 1.00 75.75 162 LEU A C 1
ATOM 1272 O O . LEU A 1 162 ? 30.244 -8.058 -16.285 1.00 75.75 162 LEU A O 1
ATOM 1276 N N . SER A 1 163 ? 30.455 -6.924 -14.362 1.00 73.75 163 SER A N 1
ATOM 1277 C CA . SER A 1 163 ? 31.540 -7.759 -13.847 1.00 73.75 163 SER A CA 1
ATOM 1278 C C . SER A 1 163 ? 30.952 -8.962 -13.113 1.00 73.75 163 SER A C 1
ATOM 1280 O O . SER A 1 163 ? 30.140 -8.795 -12.204 1.00 73.75 163 SER A O 1
ATOM 1282 N N . SER A 1 164 ? 31.388 -10.172 -13.465 1.00 68.81 164 SER A N 1
ATOM 1283 C CA . SER A 1 164 ? 30.984 -11.420 -12.797 1.00 68.81 164 SER A CA 1
ATOM 1284 C C . SER A 1 164 ? 31.583 -11.582 -11.396 1.00 68.81 164 SER A C 1
ATOM 1286 O O . SER A 1 164 ? 31.203 -12.481 -10.650 1.00 68.81 164 SER A O 1
ATOM 1288 N N . SER A 1 165 ? 32.534 -10.723 -11.035 1.00 69.56 165 SER A N 1
ATOM 1289 C CA . SER A 1 165 ? 33.159 -10.676 -9.720 1.00 69.56 165 SER A CA 1
ATOM 1290 C C . SER A 1 165 ? 33.208 -9.241 -9.221 1.00 69.56 165 SER A C 1
ATOM 1292 O O . SER A 1 165 ? 33.593 -8.331 -9.962 1.00 69.56 165 SER A O 1
ATOM 1294 N N . CYS A 1 166 ? 32.896 -9.029 -7.945 1.00 67.31 166 CYS A N 1
ATOM 1295 C CA . CYS A 1 166 ? 33.332 -7.812 -7.276 1.00 67.31 166 CYS A CA 1
ATOM 1296 C C . CYS A 1 166 ? 34.865 -7.750 -7.372 1.00 67.31 166 CYS A C 1
ATOM 1298 O O . CYS A 1 166 ? 35.509 -8.787 -7.176 1.00 67.31 166 CYS A O 1
ATOM 1300 N N . PRO A 1 167 ? 35.469 -6.588 -7.675 1.00 64.00 167 PRO A N 1
ATOM 1301 C CA . PRO A 1 167 ? 36.910 -6.444 -7.564 1.00 64.00 167 PRO A CA 1
ATOM 1302 C C . PRO A 1 167 ? 37.334 -6.951 -6.185 1.00 64.00 167 PRO A C 1
ATOM 1304 O O . PRO A 1 167 ? 36.783 -6.522 -5.173 1.00 64.00 167 PRO A O 1
ATOM 1307 N N . SER A 1 168 ? 38.321 -7.842 -6.125 1.00 54.84 168 SER A N 1
ATOM 1308 C CA . SER A 1 168 ? 38.912 -8.336 -4.871 1.00 54.84 168 SER A CA 1
ATOM 1309 C C . SER A 1 168 ? 39.605 -7.236 -4.049 1.00 54.84 168 SER A C 1
ATOM 1311 O O . SER A 1 168 ? 40.228 -7.509 -3.028 1.00 54.84 168 SER A O 1
ATOM 1313 N N . GLN A 1 169 ? 39.467 -5.975 -4.454 1.00 49.22 169 GLN A N 1
ATOM 1314 C CA . GLN A 1 169 ? 39.921 -4.792 -3.743 1.00 49.22 169 GLN A CA 1
ATOM 1315 C C . GLN A 1 169 ? 38.806 -4.250 -2.840 1.00 49.22 169 GLN A C 1
ATOM 1317 O O . GLN A 1 169 ? 38.352 -3.119 -2.967 1.00 49.22 169 GLN A O 1
ATOM 1322 N N . GLY A 1 170 ? 38.375 -5.099 -1.910 1.00 40.12 170 GLY A N 1
ATOM 1323 C CA . GLY A 1 170 ? 37.831 -4.685 -0.622 1.00 40.12 170 GLY A CA 1
ATOM 1324 C C . GLY A 1 170 ? 38.804 -5.160 0.463 1.00 40.12 170 GLY A C 1
ATOM 1325 O O . GLY A 1 170 ? 39.330 -6.272 0.345 1.00 40.12 170 GLY A O 1
ATOM 1326 N N . PRO A 1 171 ? 39.103 -4.362 1.502 1.00 40.66 171 PRO A N 1
ATOM 1327 C CA . PRO A 1 171 ? 40.056 -4.755 2.533 1.00 40.66 171 PRO A CA 1
ATOM 1328 C C . PRO A 1 171 ? 39.434 -5.874 3.377 1.00 40.66 171 PRO A C 1
ATOM 1330 O O . PRO A 1 171 ? 38.679 -5.615 4.307 1.00 40.66 171 PRO A O 1
ATOM 1333 N N . GLY A 1 172 ? 39.699 -7.133 3.026 1.00 43.75 172 GLY A N 1
ATOM 1334 C CA . GLY A 1 172 ? 39.138 -8.267 3.767 1.00 43.75 172 GLY A CA 1
ATOM 1335 C C . GLY A 1 172 ? 39.126 -9.627 3.075 1.00 43.75 172 GLY A C 1
ATOM 1336 O O . GLY A 1 172 ? 38.694 -10.593 3.695 1.00 43.75 172 GLY A O 1
ATOM 1337 N N . GLY A 1 173 ? 39.612 -9.756 1.838 1.00 34.88 173 GLY A N 1
ATOM 1338 C CA . GLY A 1 173 ? 39.764 -11.063 1.192 1.00 34.88 173 GLY A CA 1
ATOM 1339 C C . GLY A 1 173 ? 40.909 -11.882 1.795 1.00 34.88 173 GLY A C 1
ATOM 1340 O O . GLY A 1 173 ? 41.976 -11.973 1.195 1.00 34.88 173 GLY A O 1
ATOM 1341 N N . LYS A 1 174 ? 40.716 -12.480 2.977 1.00 36.66 174 LYS A N 1
ATOM 1342 C CA . LYS A 1 174 ? 41.537 -13.621 3.403 1.00 36.66 174 LYS A CA 1
ATOM 1343 C C . LYS A 1 174 ? 40.882 -14.901 2.901 1.00 36.66 174 LYS A C 1
ATOM 1345 O O . LYS A 1 174 ? 39.769 -15.232 3.294 1.00 36.66 174 LYS A O 1
ATOM 1350 N N . ASN A 1 175 ? 41.609 -15.591 2.028 1.00 38.25 175 ASN A N 1
ATOM 1351 C CA . ASN A 1 175 ? 41.347 -16.966 1.627 1.00 38.25 175 ASN A CA 1
ATOM 1352 C C . ASN A 1 175 ? 41.217 -17.843 2.880 1.00 38.25 175 ASN A C 1
ATOM 1354 O O . ASN A 1 175 ? 42.123 -17.858 3.713 1.00 38.25 175 ASN A O 1
ATOM 1358 N N . LEU A 1 176 ? 40.102 -18.559 3.003 1.00 34.47 176 LEU A N 1
ATOM 1359 C CA . LEU A 1 176 ? 39.987 -19.696 3.910 1.00 34.47 176 LEU A CA 1
ATOM 1360 C C . LEU A 1 176 ? 40.683 -20.884 3.230 1.00 34.47 176 LEU A C 1
ATOM 1362 O O . LEU A 1 176 ? 40.182 -21.396 2.229 1.00 34.47 176 LEU A O 1
ATOM 1366 N N . GLN A 1 177 ? 41.863 -21.245 3.739 1.00 33.59 177 GLN A N 1
ATOM 1367 C CA . GLN A 1 177 ? 42.334 -22.633 3.742 1.00 33.59 177 GLN A CA 1
ATOM 1368 C C . GLN A 1 177 ? 41.793 -23.310 4.996 1.00 33.59 177 GLN A C 1
ATOM 1370 O O . GLN A 1 177 ? 41.756 -22.623 6.045 1.00 33.59 177 GLN A O 1
#